Protein AF-0000000086878924 (afdb_homodimer)

InterPro domains:
  IPR000086 NUDIX hydrolase domain [PF00293] (6-112)
  IPR000086 NUDIX hydrolase domain [PS51462] (4-125)
  IPR015797 NUDIX hydrolase-like domain superfamily [SSF55811] (2-126)
  IPR020084 NUDIX hydrolase, conserved site [PS00893] (36-57)
  IPR020476 NUDIX hydrolase [PR00502] (31-45)
  IPR020476 NUDIX hydrolase [PR00502] (45-60)

Foldseek 3Di:
DPDDDAWEKEFEFEAEPVQWTKWFQFPPQGTFTFMDTADVPGDRQRRHQVRCCQAFFFGKDFDDWFEWEAAPVRRYIYTYTYIYTDDTDGDHHPGTPGIDIDRPVVSLVRRDGDCRSVRNVSNVDNVNPPDYHYD/DPDDDAWEKEFEFEAEPVQWTKWFQFPPQGTFTFMDTADVPGDRQRRHQVRCCQAFFFGKDFDDWFEWEAAPVRRYIYTYTYIYTDDTDGDHHPGTPGIDIDRPVVSLVRRDGDCRSVRNVSNVDNVNPPDYHYD

Nearest PDB structures (foldseek):
  3cng-assembly1_B  TM=8.618E-01  e=3.361E-11  Nitrosomonas europaea ATCC 19718
  6nci-assembly1_B  TM=7.960E-01  e=1.512E-10  Bacillus cereus ATCC 14579
  5iw5-assembly2_A-3  TM=7.927E-01  e=1.676E-09  Escherichia coli B354
  2gb5-assembly1_B  TM=8.322E-01  e=3.663E-09  Escherichia coli K-12
  8zb3-assembly3_E  TM=8.301E-01  e=9.426E-08  Mycobacteroides abscessus

Solvent-accessible surface area (backbone atoms only — not comparable to full-atom values): 13388 Å² total; per-residue (Å²): 131,84,75,49,58,27,38,37,30,15,25,33,51,31,40,45,96,83,54,23,33,47,30,28,24,34,90,81,55,38,37,39,62,36,42,42,71,28,50,71,55,44,42,61,68,56,28,17,43,50,31,26,28,63,38,25,32,34,38,60,43,81,74,37,59,28,37,37,42,28,40,21,82,78,29,34,41,36,35,39,28,31,24,31,66,74,47,68,50,82,35,68,27,100,75,21,79,36,51,48,72,28,49,50,72,56,42,53,67,56,24,66,45,82,64,54,32,58,56,52,50,45,57,73,32,70,89,52,45,35,37,70,45,74,88,130,83,74,48,57,26,38,38,30,15,26,33,50,32,40,44,96,84,54,23,32,47,31,27,25,34,89,84,57,37,37,39,62,35,42,42,71,29,50,73,55,44,42,59,67,56,30,18,43,51,31,27,29,63,40,25,33,33,36,60,42,82,74,37,59,30,36,37,41,28,41,22,80,78,30,33,42,35,36,37,28,33,24,33,68,76,44,68,51,82,34,67,27,100,74,20,80,36,51,47,73,27,50,51,71,58,42,52,67,57,24,66,43,83,65,54,35,57,54,52,52,46,58,74,32,70,90,52,46,36,38,70,44,75,90

Structure (mmCIF, N/CA/C/O backbone):
data_AF-0000000086878924-model_v1
#
loop_
_entity.id
_entity.type
_entity.pdbx_description
1 polymer 'NUDIX hydrolase'
#
loop_
_atom_site.group_PDB
_atom_site.id
_atom_site.type_symbol
_atom_site.label_atom_id
_atom_site.label_alt_id
_atom_site.label_comp_id
_atom_site.label_asym_id
_atom_site.label_entity_id
_atom_site.label_seq_id
_atom_site.pdbx_PDB_ins_code
_atom_site.Cartn_x
_atom_site.Cartn_y
_atom_site.Cartn_z
_atom_site.occupancy
_atom_site.B_iso_or_equiv
_atom_site.auth_seq_id
_atom_site.auth_comp_id
_atom_site.auth_asym_id
_atom_site.auth_atom_id
_atom_site.pdbx_PDB_model_num
ATOM 1 N N . MET A 1 1 ? 21.375 14.023 3.18 1 69.12 1 MET A N 1
ATOM 2 C CA . MET A 1 1 ? 21.438 12.648 3.674 1 69.12 1 MET A CA 1
ATOM 3 C C . MET A 1 1 ? 20.688 11.703 2.748 1 69.12 1 MET A C 1
ATOM 5 O O . MET A 1 1 ? 19.797 12.125 2.016 1 69.12 1 MET A O 1
ATOM 9 N N . THR A 1 2 ? 21.172 10.477 2.482 1 86.12 2 THR A N 1
ATOM 10 C CA . THR A 1 2 ? 20.562 9.484 1.611 1 86.12 2 THR A CA 1
ATOM 11 C C . THR A 1 2 ? 19.156 9.133 2.102 1 86.12 2 THR A C 1
ATOM 13 O O . THR A 1 2 ? 18.969 8.828 3.279 1 86.12 2 THR A O 1
ATOM 16 N N . PRO A 1 3 ? 18.203 9.328 1.321 1 92.25 3 PRO A N 1
ATOM 17 C CA . PRO A 1 3 ? 16.828 9.039 1.758 1 92.25 3 PRO A CA 1
ATOM 18 C C . PRO A 1 3 ? 16.656 7.602 2.238 1 92.25 3 PRO A C 1
ATOM 20 O O . PRO A 1 3 ? 17.281 6.684 1.684 1 92.25 3 PRO A O 1
ATOM 23 N N . PRO A 1 4 ? 15.93 7.504 3.332 1 96.25 4 PRO A N 1
ATOM 24 C CA . PRO A 1 4 ? 15.617 6.141 3.768 1 96.25 4 PRO A CA 1
ATOM 25 C C . PRO A 1 4 ? 14.898 5.328 2.691 1 96.25 4 PRO A C 1
ATOM 27 O O . PRO A 1 4 ? 14.023 5.852 1.996 1 96.25 4 PRO A O 1
ATOM 30 N N . LYS A 1 5 ? 15.383 4.109 2.566 1 97.5 5 LYS A N 1
ATOM 31 C CA . LYS A 1 5 ? 14.781 3.244 1.554 1 97.5 5 LYS A CA 1
ATOM 32 C C . LYS A 1 5 ? 14.32 1.924 2.162 1 97.5 5 LYS A C 1
ATOM 34 O O . LYS A 1 5 ? 14.781 1.533 3.236 1 97.5 5 LYS A O 1
ATOM 39 N N . HIS A 1 6 ? 13.352 1.229 1.487 1 98.75 6 HIS A N 1
ATOM 40 C CA . HIS A 1 6 ? 12.727 -0.012 1.931 1 98.75 6 HIS A CA 1
ATOM 41 C C . HIS A 1 6 ? 12.68 -1.038 0.804 1 98.75 6 HIS A C 1
ATOM 43 O O . HIS A 1 6 ? 12.688 -0.674 -0.374 1 98.75 6 HIS A O 1
ATOM 49 N N . ILE A 1 7 ? 12.703 -2.303 1.204 1 98.69 7 ILE A N 1
ATOM 50 C CA . ILE A 1 7 ? 12.359 -3.344 0.241 1 98.69 7 ILE A CA 1
ATOM 51 C C . ILE A 1 7 ? 10.844 -3.352 0.01 1 98.69 7 ILE A C 1
ATOM 53 O O . ILE A 1 7 ? 10.07 -3.291 0.962 1 98.69 7 ILE A O 1
ATOM 57 N N . VAL A 1 8 ? 10.422 -3.342 -1.213 1 98.88 8 VAL A N 1
ATOM 58 C CA . VAL A 1 8 ? 9.016 -3.443 -1.584 1 98.88 8 VAL A CA 1
ATOM 59 C C . VAL A 1 8 ? 8.773 -4.734 -2.365 1 98.88 8 VAL A C 1
ATOM 61 O O . VAL A 1 8 ? 9.547 -5.07 -3.266 1 98.88 8 VAL A O 1
ATOM 64 N N . SER A 1 9 ? 7.801 -5.469 -1.921 1 98.81 9 SER A N 1
ATOM 65 C CA . SER A 1 9 ? 7.43 -6.684 -2.637 1 98.81 9 SER A CA 1
ATOM 66 C C . SER A 1 9 ? 5.973 -6.645 -3.076 1 98.81 9 SER A C 1
ATOM 68 O O . SER A 1 9 ? 5.191 -5.824 -2.584 1 98.81 9 SER A O 1
ATOM 70 N N . ALA A 1 10 ? 5.625 -7.445 -4.02 1 98.94 10 ALA A N 1
ATOM 71 C CA . ALA A 1 10 ? 4.27 -7.602 -4.539 1 98.94 10 ALA A CA 1
ATOM 72 C C . ALA A 1 10 ? 3.93 -9.078 -4.746 1 98.94 10 ALA A C 1
ATOM 74 O O . ALA A 1 10 ? 4.766 -9.852 -5.211 1 98.94 10 ALA A O 1
ATOM 75 N N . ALA A 1 11 ? 2.742 -9.406 -4.348 1 98.88 11 ALA A N 1
ATOM 76 C CA . ALA A 1 11 ? 2.256 -10.773 -4.508 1 98.88 11 ALA A CA 1
ATOM 77 C C . ALA A 1 11 ? 0.84 -10.789 -5.082 1 98.88 11 ALA A C 1
ATOM 79 O O . ALA A 1 11 ? 0.094 -9.82 -4.93 1 98.88 11 ALA A O 1
ATOM 80 N N . ALA A 1 12 ? 0.496 -11.805 -5.738 1 98.94 12 ALA A N 1
ATOM 81 C CA . ALA A 1 12 ? -0.827 -11.977 -6.34 1 98.94 12 ALA A CA 1
ATOM 82 C C . ALA A 1 12 ? -1.525 -13.211 -5.789 1 98.94 12 ALA A C 1
ATOM 84 O O . ALA A 1 12 ? -0.958 -14.305 -5.797 1 98.94 12 ALA A O 1
ATOM 85 N N . ILE A 1 13 ? -2.695 -13.023 -5.266 1 98.94 13 ILE A N 1
ATOM 86 C CA . ILE A 1 13 ? -3.6 -14.141 -5 1 98.94 13 ILE A CA 1
ATOM 87 C C . ILE A 1 13 ? -4.398 -14.469 -6.258 1 98.94 13 ILE A C 1
ATOM 89 O O . ILE A 1 13 ? -5.348 -13.766 -6.602 1 98.94 13 ILE A O 1
ATOM 93 N N . VAL A 1 14 ? -3.961 -15.516 -6.91 1 98.94 14 VAL A N 1
ATOM 94 C CA . VAL A 1 14 ? -4.52 -15.883 -8.211 1 98.94 14 VAL A CA 1
ATOM 95 C C . VAL A 1 14 ? -5.629 -16.906 -8.023 1 98.94 14 VAL A C 1
ATOM 97 O O . VAL A 1 14 ? -5.375 -18.031 -7.574 1 98.94 14 VAL A O 1
ATOM 100 N N . ILE A 1 15 ? -6.812 -16.547 -8.398 1 98.75 15 ILE A N 1
ATOM 101 C CA . ILE A 1 15 ? -7.969 -17.422 -8.25 1 98.75 15 ILE A CA 1
ATOM 102 C C . ILE A 1 15 ? -8.578 -17.703 -9.625 1 98.75 15 ILE A C 1
ATOM 104 O O . ILE A 1 15 ? -8.805 -16.781 -10.406 1 98.75 15 ILE A O 1
ATOM 108 N N . ASN A 1 16 ? -8.766 -18.984 -9.93 1 98.44 16 ASN A N 1
ATOM 109 C CA . ASN A 1 16 ? -9.328 -19.328 -11.234 1 98.44 16 ASN A CA 1
ATOM 110 C C . ASN A 1 16 ? -10.844 -19.5 -11.164 1 98.44 16 ASN A C 1
ATOM 112 O O . ASN A 1 16 ? -11.445 -19.297 -10.109 1 98.44 16 ASN A O 1
ATOM 116 N N . ASP A 1 17 ? -11.414 -19.891 -12.25 1 97.5 17 ASP A N 1
ATOM 117 C CA . ASP A 1 17 ? -12.867 -19.938 -12.375 1 97.5 17 ASP A CA 1
ATOM 118 C C . ASP A 1 17 ? -13.445 -21.109 -11.57 1 97.5 17 ASP A C 1
ATOM 120 O O . ASP A 1 17 ? -14.648 -21.156 -11.312 1 97.5 17 ASP A O 1
ATOM 124 N N . GLN A 1 18 ? -12.633 -22.031 -11.195 1 97.88 18 GLN A N 1
ATOM 125 C CA . GLN A 1 18 ? -13.062 -23.172 -10.398 1 97.88 18 GLN A CA 1
ATOM 126 C C . GLN A 1 18 ? -12.898 -22.906 -8.906 1 97.88 18 GLN A C 1
ATOM 128 O O . GLN A 1 18 ? -13.008 -23.812 -8.086 1 97.88 18 GLN A O 1
ATOM 133 N N . ASN A 1 19 ? -12.586 -21.641 -8.617 1 97.88 19 ASN A N 1
ATOM 134 C CA . ASN A 1 19 ? -12.391 -21.219 -7.23 1 97.88 19 ASN A CA 1
ATOM 135 C C . ASN A 1 19 ? -11.188 -21.922 -6.598 1 97.88 19 ASN A C 1
ATOM 137 O O . ASN A 1 19 ? -11.273 -22.406 -5.469 1 97.88 19 ASN A O 1
ATOM 141 N N . GLU A 1 20 ? -10.188 -22.016 -7.324 1 98.75 20 GLU A N 1
ATOM 142 C CA . GLU A 1 20 ? -8.922 -22.562 -6.84 1 98.75 20 GLU A CA 1
ATOM 143 C C . GLU A 1 20 ? -7.84 -21.484 -6.809 1 98.75 20 GLU A C 1
ATOM 145 O O . GLU A 1 20 ? -7.832 -20.578 -7.645 1 98.75 20 GLU A O 1
ATOM 150 N N . ILE A 1 21 ? -6.895 -21.672 -5.891 1 98.88 21 ILE A N 1
ATOM 151 C CA . ILE A 1 21 ? -5.809 -20.719 -5.688 1 98.88 21 ILE A CA 1
ATOM 152 C C . ILE A 1 21 ? -4.5 -21.312 -6.211 1 98.88 21 ILE A C 1
ATOM 154 O O . ILE A 1 21 ? -4.191 -22.469 -5.957 1 98.88 21 ILE A O 1
ATOM 158 N N . LEU A 1 22 ? -3.766 -20.5 -6.965 1 98.88 22 LEU A N 1
ATOM 159 C CA . LEU A 1 22 ? -2.434 -20.875 -7.422 1 98.88 22 LEU A CA 1
ATOM 160 C C . LEU A 1 22 ? -1.41 -20.734 -6.301 1 98.88 22 LEU A C 1
ATOM 162 O O . LEU A 1 22 ? -1.264 -19.641 -5.727 1 98.88 22 LEU A O 1
ATOM 166 N N . LEU A 1 23 ? -0.757 -21.797 -5.961 1 98.81 23 LEU A N 1
ATOM 167 C CA . LEU A 1 23 ? 0.339 -21.766 -5 1 98.81 23 LEU A CA 1
ATOM 168 C C . LEU A 1 23 ? 1.629 -22.281 -5.617 1 98.81 23 LEU A C 1
ATOM 170 O O . LEU A 1 23 ? 1.59 -23.078 -6.559 1 98.81 23 LEU A O 1
ATOM 174 N N . ILE A 1 24 ? 2.701 -21.812 -5.141 1 98.56 24 ILE A N 1
ATOM 175 C CA . ILE A 1 24 ? 4.027 -22.344 -5.445 1 98.56 24 ILE A CA 1
ATOM 176 C C . ILE A 1 24 ? 4.664 -22.906 -4.18 1 98.56 24 ILE A C 1
ATOM 178 O O . ILE A 1 24 ? 4.359 -22.453 -3.07 1 98.56 24 ILE A O 1
ATOM 182 N N . LYS A 1 25 ? 5.5 -23.875 -4.297 1 97.94 25 LYS A N 1
ATOM 183 C CA . LYS A 1 25 ? 6.18 -24.484 -3.152 1 97.94 25 LYS A CA 1
ATOM 184 C C . LYS A 1 25 ? 7.645 -24.062 -3.094 1 97.94 25 LYS A C 1
ATOM 186 O O . LYS A 1 25 ? 8.453 -24.484 -3.922 1 97.94 25 LYS A O 1
ATOM 191 N N . GLY A 1 26 ? 7.926 -23.188 -2.102 1 93.25 26 GLY A N 1
ATOM 192 C CA . GLY A 1 26 ? 9.312 -22.797 -1.901 1 93.25 26 GLY A CA 1
ATOM 193 C C . GLY A 1 26 ? 10.109 -23.797 -1.082 1 93.25 26 GLY A C 1
ATOM 194 O O . GLY A 1 26 ? 9.539 -24.578 -0.317 1 93.25 26 GLY A O 1
ATOM 195 N N . PRO A 1 27 ? 11.406 -23.734 -1.204 1 90.94 27 PRO A N 1
ATOM 196 C CA . PRO A 1 27 ? 12.258 -24.672 -0.485 1 90.94 27 PRO A CA 1
ATOM 197 C C . PRO A 1 27 ? 12.227 -24.469 1.028 1 90.94 27 PRO A C 1
ATOM 199 O O . PRO A 1 27 ? 12.383 -25.422 1.79 1 90.94 27 PRO A O 1
ATOM 202 N N . ARG A 1 28 ? 11.992 -23.359 1.464 1 91.19 28 ARG A N 1
ATOM 203 C CA . ARG A 1 28 ? 12.078 -23.047 2.889 1 91.19 28 ARG A CA 1
ATOM 204 C C . ARG A 1 28 ? 10.688 -22.828 3.484 1 91.19 28 ARG A C 1
ATOM 206 O O . ARG A 1 28 ? 10.344 -23.422 4.508 1 91.19 28 ARG A O 1
ATOM 213 N N . ARG A 1 29 ? 9.781 -22.203 2.777 1 93.25 29 ARG A N 1
ATOM 214 C CA . ARG A 1 29 ? 8.539 -21.719 3.373 1 93.25 29 ARG A CA 1
ATOM 215 C C . ARG A 1 29 ? 7.375 -22.641 3.049 1 93.25 29 ARG A C 1
ATOM 217 O O . ARG A 1 29 ? 6.273 -22.484 3.58 1 93.25 29 ARG A O 1
ATOM 224 N N . GLY A 1 30 ? 7.68 -23.578 2.227 1 96.81 30 GLY A N 1
ATOM 225 C CA . GLY A 1 30 ? 6.578 -24.406 1.771 1 96.81 30 GLY A CA 1
ATOM 226 C C . GLY A 1 30 ? 5.672 -23.719 0.776 1 96.81 30 GLY A C 1
ATOM 227 O O . GLY A 1 30 ? 6.141 -22.969 -0.091 1 96.81 30 GLY A O 1
ATOM 228 N N . TRP A 1 31 ? 4.395 -24.047 0.871 1 98.44 31 TRP A N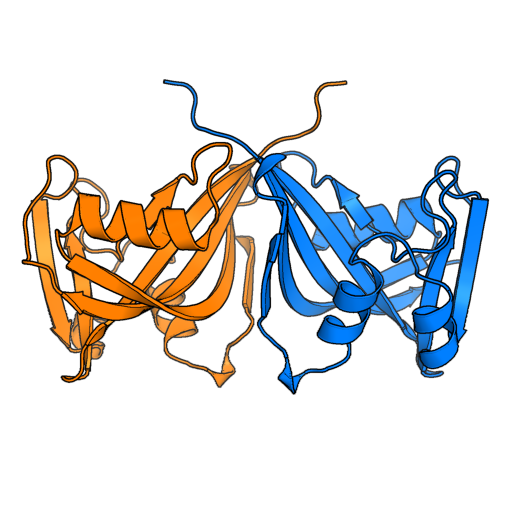 1
ATOM 229 C CA . TRP A 1 31 ? 3.436 -23.469 -0.073 1 98.44 31 TRP A CA 1
ATOM 230 C C . TRP A 1 31 ? 3.145 -22.016 0.259 1 98.44 31 TRP A C 1
ATOM 232 O O . TRP A 1 31 ? 2.902 -21.672 1.419 1 98.44 31 TRP A O 1
ATOM 242 N N . GLU A 1 32 ? 3.135 -21.234 -0.729 1 98.38 32 GLU A N 1
ATOM 243 C CA . GLU A 1 32 ? 2.852 -19.812 -0.598 1 98.38 32 GLU A CA 1
ATOM 244 C C . GLU A 1 32 ? 2.316 -19.234 -1.903 1 98.38 32 GLU A C 1
ATOM 246 O O . GLU A 1 32 ? 2.312 -19.906 -2.934 1 98.38 32 GLU A O 1
ATOM 251 N N . MET A 1 33 ? 1.739 -18 -1.87 1 98.69 33 MET A N 1
ATOM 252 C CA . MET A 1 33 ? 1.32 -17.312 -3.088 1 98.69 33 MET A CA 1
ATOM 253 C C . MET A 1 33 ? 2.529 -16.812 -3.875 1 98.69 33 MET A C 1
ATOM 255 O O . MET A 1 33 ? 3.582 -16.547 -3.297 1 98.69 33 MET A O 1
ATOM 259 N N . PRO A 1 34 ? 2.43 -16.781 -5.152 1 98.5 34 PRO A N 1
ATOM 260 C CA . PRO A 1 34 ? 3.551 -16.219 -5.91 1 98.5 34 PRO A CA 1
ATOM 261 C C . PRO A 1 34 ? 3.768 -14.734 -5.629 1 98.5 34 PRO A C 1
ATOM 263 O O . PRO A 1 34 ? 2.803 -14 -5.41 1 98.5 34 PRO A O 1
ATOM 266 N N . GLY A 1 35 ? 4.922 -14.297 -5.605 1 98.19 35 GLY A N 1
ATOM 267 C CA . GLY A 1 35 ? 5.316 -12.922 -5.363 1 98.19 35 GLY A CA 1
ATOM 268 C C . GLY A 1 35 ? 6.816 -12.75 -5.215 1 98.19 35 GLY A C 1
ATOM 269 O O . GLY A 1 35 ? 7.566 -13.727 -5.223 1 98.19 35 GLY A O 1
ATOM 270 N N . GLY A 1 36 ? 7.277 -11.516 -5.121 1 98.06 36 GLY A N 1
ATOM 271 C CA . GLY A 1 36 ? 8.695 -11.211 -4.984 1 98.06 36 GLY A CA 1
ATOM 272 C C . GLY A 1 36 ? 8.984 -9.727 -4.918 1 98.06 36 GLY A C 1
ATOM 273 O O . GLY A 1 36 ? 8.062 -8.914 -4.793 1 98.06 36 GLY A O 1
ATOM 274 N N . GLN A 1 37 ? 10.258 -9.422 -4.945 1 98.5 37 GLN A N 1
ATOM 275 C CA . GLN A 1 37 ? 10.695 -8.039 -4.797 1 98.5 37 GLN A CA 1
ATOM 276 C C . GLN A 1 37 ? 10.391 -7.223 -6.051 1 98.5 37 GLN A C 1
ATOM 278 O O . GLN A 1 37 ? 10.516 -7.727 -7.172 1 98.5 37 GLN A O 1
ATOM 283 N N . VAL A 1 38 ? 9.953 -6.008 -5.848 1 98.88 38 VAL A N 1
ATOM 284 C CA . VAL A 1 38 ? 9.727 -5.055 -6.93 1 98.88 38 VAL A CA 1
ATOM 285 C C . VAL A 1 38 ? 11.055 -4.445 -7.367 1 98.88 38 VAL A C 1
ATOM 287 O O . VAL A 1 38 ? 11.82 -3.953 -6.539 1 98.88 38 VAL A O 1
ATOM 290 N N . GLU A 1 39 ? 11.352 -4.527 -8.625 1 98.62 39 GLU A N 1
ATOM 291 C CA . GLU A 1 39 ? 12.586 -3.947 -9.148 1 98.62 39 GLU A CA 1
ATOM 292 C C . GLU A 1 39 ? 12.492 -2.426 -9.227 1 98.62 39 GLU A C 1
ATOM 294 O O . GLU A 1 39 ? 11.391 -1.869 -9.258 1 98.62 39 GLU A O 1
ATOM 299 N N . VAL A 1 40 ? 13.648 -1.794 -9.219 1 97.94 40 VAL A N 1
ATOM 300 C CA . VAL A 1 40 ? 13.688 -0.347 -9.398 1 97.94 40 VAL A CA 1
ATOM 301 C C . VAL A 1 40 ? 13.102 0.022 -10.758 1 97.94 40 VAL A C 1
ATOM 303 O O . VAL A 1 40 ? 13.445 -0.584 -11.773 1 97.94 40 VAL A O 1
ATOM 306 N N . GLY A 1 41 ? 12.102 0.955 -10.773 1 98.25 41 GLY A N 1
ATOM 307 C CA . GLY A 1 41 ? 11.469 1.392 -12.008 1 98.25 41 GLY A CA 1
ATOM 308 C C . GLY A 1 41 ? 10.32 0.501 -12.438 1 98.25 41 GLY A C 1
ATOM 309 O O . GLY A 1 41 ? 9.742 0.696 -13.508 1 98.25 41 GLY A O 1
ATOM 310 N N . GLU A 1 42 ? 9.984 -0.423 -11.664 1 98.75 42 GLU A N 1
ATOM 311 C CA . GLU A 1 42 ? 8.898 -1.351 -11.945 1 98.75 42 GLU A CA 1
ATOM 312 C C . GLU A 1 42 ? 7.66 -1.019 -11.117 1 98.75 42 GLU A C 1
ATOM 314 O O . GLU A 1 42 ? 7.77 -0.685 -9.93 1 98.75 42 GLU A O 1
ATOM 319 N N . SER A 1 43 ? 6.508 -1.144 -11.664 1 98.88 43 SER A N 1
ATOM 320 C CA . SER A 1 43 ? 5.289 -0.953 -10.891 1 98.88 43 SER A CA 1
ATOM 321 C C . SER A 1 43 ? 5 -2.164 -10.008 1 98.88 43 SER A C 1
ATOM 323 O O . SER A 1 43 ? 5.441 -3.275 -10.305 1 98.88 43 SER A O 1
ATOM 325 N N . LEU A 1 44 ? 4.242 -1.924 -8.977 1 98.94 44 LEU A N 1
ATOM 326 C CA . LEU A 1 44 ? 3.842 -3.006 -8.086 1 98.94 44 LEU A CA 1
ATOM 327 C C . LEU A 1 44 ? 3.072 -4.082 -8.844 1 98.94 44 LEU A C 1
ATOM 329 O O . LEU A 1 44 ? 3.344 -5.273 -8.688 1 98.94 44 LEU A O 1
ATOM 333 N N . GLN A 1 45 ? 2.135 -3.645 -9.688 1 98.88 45 GLN A N 1
ATOM 334 C CA . GLN A 1 45 ? 1.314 -4.582 -10.445 1 98.88 45 GLN A CA 1
ATOM 335 C C . GLN A 1 45 ? 2.168 -5.398 -11.414 1 98.88 45 GLN A C 1
ATOM 337 O O . GLN A 1 45 ? 2.016 -6.617 -11.5 1 98.88 45 GLN A O 1
ATOM 342 N N . ARG A 1 46 ? 3.074 -4.738 -12.086 1 98.81 46 ARG A N 1
ATOM 343 C CA . ARG A 1 46 ? 3.938 -5.441 -13.031 1 98.81 46 ARG A CA 1
ATOM 344 C C . ARG A 1 46 ? 4.824 -6.453 -12.312 1 98.81 46 ARG A C 1
ATOM 346 O O . ARG A 1 46 ? 5.094 -7.531 -12.844 1 98.81 46 ARG A O 1
ATOM 353 N N . ALA A 1 47 ? 5.309 -6.078 -11.156 1 98.88 47 ALA A N 1
ATOM 354 C CA . ALA A 1 47 ? 6.121 -7.008 -10.375 1 98.88 47 ALA A CA 1
ATOM 355 C C . ALA A 1 47 ? 5.328 -8.266 -10.016 1 98.88 47 ALA A C 1
ATOM 357 O O . ALA A 1 47 ? 5.828 -9.383 -10.172 1 98.88 47 ALA A O 1
ATOM 358 N N . ALA A 1 48 ? 4.07 -8.094 -9.578 1 98.94 48 ALA A N 1
ATOM 359 C CA . ALA A 1 48 ? 3.223 -9.234 -9.227 1 98.94 48 ALA A CA 1
ATOM 360 C C . ALA A 1 48 ? 2.996 -10.133 -10.438 1 98.94 48 ALA A C 1
ATOM 362 O O . ALA A 1 48 ? 3.076 -11.359 -10.32 1 98.94 48 ALA A O 1
ATOM 363 N N . ILE A 1 49 ? 2.775 -9.445 -11.539 1 98.94 49 ILE A N 1
ATOM 364 C CA . ILE A 1 49 ? 2.531 -10.18 -12.781 1 98.94 49 ILE A CA 1
ATOM 365 C C . ILE A 1 49 ? 3.799 -10.922 -13.195 1 98.94 49 ILE A C 1
ATOM 367 O O . ILE A 1 49 ? 3.758 -12.125 -13.469 1 98.94 49 ILE A O 1
ATOM 371 N N . ARG A 1 50 ? 4.957 -10.242 -13.234 1 98.75 50 ARG A N 1
ATOM 372 C CA . ARG A 1 50 ? 6.23 -10.828 -13.641 1 98.75 50 ARG A CA 1
ATOM 373 C C . ARG A 1 50 ? 6.621 -11.977 -12.727 1 98.75 50 ARG A C 1
ATOM 375 O O . ARG A 1 50 ? 6.977 -13.062 -13.195 1 98.75 50 ARG A O 1
ATOM 382 N N . GLU A 1 51 ? 6.578 -11.781 -11.422 1 98.5 51 GLU A N 1
ATOM 383 C CA . GLU A 1 51 ? 6.973 -12.797 -10.453 1 98.5 51 GLU A CA 1
ATOM 384 C C . GLU A 1 51 ? 6.09 -14.039 -10.57 1 98.5 51 GLU A C 1
ATOM 386 O O . GLU A 1 51 ? 6.566 -15.164 -10.422 1 98.5 51 GLU A O 1
ATOM 391 N N . THR A 1 52 ? 4.73 -13.852 -10.789 1 98.75 52 THR A N 1
ATOM 392 C CA . THR A 1 52 ? 3.832 -14.992 -10.945 1 98.75 52 THR A CA 1
ATOM 393 C C . THR A 1 52 ? 4.223 -15.82 -12.164 1 98.75 52 THR A C 1
ATOM 395 O O . THR A 1 52 ? 4.305 -17.047 -12.086 1 98.75 52 THR A O 1
ATOM 398 N N . LYS A 1 53 ? 4.504 -15.078 -13.227 1 98.56 53 LYS A N 1
ATOM 399 C CA . LYS A 1 53 ? 4.938 -15.766 -14.445 1 98.56 53 LYS A CA 1
ATOM 400 C C . LYS A 1 53 ? 6.254 -16.5 -14.219 1 98.56 53 LYS A C 1
ATOM 402 O O . LYS A 1 53 ? 6.387 -17.672 -14.594 1 98.56 53 LYS A O 1
ATOM 407 N N . GLU A 1 54 ? 7.23 -15.875 -13.641 1 98.12 54 GLU A N 1
ATOM 408 C CA . GLU A 1 54 ? 8.555 -16.453 -13.406 1 98.12 54 GLU A CA 1
ATOM 409 C C . GLU A 1 54 ? 8.469 -17.672 -12.5 1 98.12 54 GLU A C 1
ATOM 411 O O . GLU A 1 54 ? 9.172 -18.672 -12.719 1 98.12 54 GLU A O 1
ATOM 416 N N . GLU A 1 55 ? 7.621 -17.656 -11.516 1 97.75 55 GLU A N 1
ATOM 417 C CA . GLU A 1 55 ? 7.625 -18.672 -10.461 1 97.75 55 GLU A CA 1
ATOM 418 C C . GLU A 1 55 ? 6.664 -19.797 -10.797 1 97.75 55 GLU A C 1
ATOM 420 O O . GLU A 1 55 ? 6.793 -20.906 -10.258 1 97.75 55 GLU A O 1
ATOM 425 N N . SER A 1 56 ? 5.621 -19.578 -11.68 1 98.25 56 SER A N 1
ATOM 426 C CA . SER A 1 56 ? 4.578 -20.578 -11.852 1 98.25 56 SER A CA 1
ATOM 427 C C . SER A 1 56 ? 4.301 -20.844 -13.328 1 98.25 56 SER A C 1
ATOM 429 O O . SER A 1 56 ? 3.643 -21.828 -13.672 1 98.25 56 SER A O 1
ATOM 431 N N . GLY A 1 57 ? 4.75 -19.938 -14.203 1 98.44 57 GLY A N 1
ATOM 432 C CA . GLY A 1 57 ? 4.477 -20.047 -15.625 1 98.44 57 GLY A CA 1
ATOM 433 C C . GLY A 1 57 ? 3.129 -19.484 -16.031 1 98.44 57 GLY A C 1
ATOM 434 O O . GLY A 1 57 ? 2.799 -19.422 -17.219 1 98.44 57 GLY A O 1
ATOM 435 N N . ILE A 1 58 ? 2.334 -18.984 -15.133 1 98.75 58 ILE A N 1
ATOM 436 C CA . ILE A 1 58 ? 0.958 -18.578 -15.391 1 98.75 58 ILE A CA 1
ATOM 437 C C . ILE A 1 58 ? 0.909 -17.094 -15.695 1 98.75 58 ILE A C 1
ATOM 439 O O . ILE A 1 58 ? 1.57 -16.297 -15.023 1 98.75 58 ILE A O 1
ATOM 443 N N . ASP A 1 59 ? 0.189 -16.688 -16.734 1 98.88 59 ASP A N 1
ATOM 444 C CA . ASP A 1 59 ? -0.134 -15.289 -17.031 1 98.88 59 ASP A CA 1
ATOM 445 C C . ASP A 1 59 ? -1.372 -14.828 -16.266 1 98.88 59 ASP A C 1
ATOM 447 O O . ASP A 1 59 ? -2.385 -15.531 -16.234 1 98.88 59 ASP A O 1
ATOM 451 N N . ILE A 1 60 ? -1.271 -13.656 -15.711 1 98.94 60 ILE A N 1
ATOM 452 C CA . ILE A 1 60 ? -2.406 -13.234 -14.898 1 98.94 60 ILE A CA 1
ATOM 453 C C . ILE A 1 60 ? -2.809 -11.812 -15.266 1 98.94 60 ILE A C 1
ATOM 455 O O . ILE A 1 60 ? -2.033 -11.086 -15.898 1 98.94 60 ILE A O 1
ATOM 459 N N . GLU A 1 61 ? -4.027 -11.453 -14.906 1 98.88 61 GLU A N 1
ATOM 460 C CA . GLU A 1 61 ? -4.566 -10.102 -14.883 1 98.88 61 GLU A CA 1
ATOM 461 C C . GLU A 1 61 ? -4.941 -9.672 -13.469 1 98.88 61 GLU A C 1
ATOM 463 O O . GLU A 1 61 ? -5.688 -10.375 -12.781 1 98.88 61 GLU A O 1
ATOM 468 N N . ILE A 1 62 ? -4.363 -8.547 -13.102 1 98.88 62 ILE A N 1
ATOM 469 C CA . ILE A 1 62 ? -4.695 -8.023 -11.781 1 98.88 62 ILE A CA 1
ATOM 470 C C . ILE A 1 62 ? -6.141 -7.531 -11.773 1 98.88 62 ILE A C 1
ATOM 472 O O . ILE A 1 62 ? -6.562 -6.801 -12.672 1 98.88 62 ILE A O 1
ATOM 476 N N . THR A 1 63 ? -6.887 -7.922 -10.75 1 98.62 63 THR A N 1
ATOM 477 C CA . THR A 1 63 ? -8.289 -7.52 -10.688 1 98.62 63 THR A CA 1
ATOM 478 C C . THR A 1 63 ? -8.516 -6.52 -9.555 1 98.62 63 THR A C 1
ATOM 480 O O . THR A 1 63 ? -9.469 -5.746 -9.586 1 98.62 63 THR A O 1
ATOM 483 N N . ARG A 1 64 ? -7.676 -6.586 -8.555 1 98.31 64 ARG A N 1
ATOM 484 C CA . ARG A 1 64 ? -7.93 -5.727 -7.402 1 98.31 64 ARG A CA 1
ATOM 485 C C . ARG A 1 64 ? -6.68 -5.57 -6.547 1 98.31 64 ARG A C 1
ATOM 487 O O . ARG A 1 64 ? -5.961 -6.539 -6.301 1 98.31 64 ARG A O 1
ATOM 494 N N . PHE A 1 65 ? -6.352 -4.359 -6.223 1 98.94 65 PHE A N 1
ATOM 495 C CA . PHE A 1 65 ? -5.453 -4.117 -5.102 1 98.94 65 PHE A CA 1
ATOM 496 C C . PHE A 1 65 ? -6.152 -4.387 -3.775 1 98.94 65 PHE A C 1
ATOM 498 O O . PHE A 1 65 ? -7.297 -3.965 -3.572 1 98.94 65 PHE A O 1
ATOM 505 N N . CYS A 1 66 ? -5.461 -5.09 -2.832 1 98.94 66 CYS A N 1
ATOM 506 C CA . CYS A 1 66 ? -6.16 -5.508 -1.622 1 98.94 66 CYS A CA 1
ATOM 507 C C . CYS A 1 66 ? -5.668 -4.727 -0.411 1 98.94 66 CYS A C 1
ATOM 509 O O . CYS A 1 66 ? -6.469 -4.273 0.408 1 98.94 66 CYS A O 1
ATOM 511 N N . GLY A 1 67 ? -4.371 -4.664 -0.247 1 98.88 67 GLY A N 1
ATOM 512 C CA . GLY A 1 67 ? -3.816 -4.051 0.952 1 98.88 67 GLY A CA 1
ATOM 513 C C . GLY A 1 67 ? -2.326 -4.289 1.108 1 98.88 67 GLY A C 1
ATOM 514 O O . GLY A 1 67 ? -1.647 -4.668 0.151 1 98.88 67 GLY A O 1
ATOM 515 N N . VAL A 1 68 ? -1.827 -4.023 2.295 1 98.94 68 VAL A N 1
ATOM 516 C CA . VAL A 1 68 ? -0.39 -4.008 2.549 1 98.94 68 VAL A CA 1
ATOM 517 C C . VAL A 1 68 ? -0.091 -4.719 3.867 1 98.94 68 VAL A C 1
ATOM 519 O O . VAL A 1 68 ? -0.799 -4.527 4.859 1 98.94 68 VAL A O 1
ATOM 522 N N . PHE A 1 69 ? 0.911 -5.555 3.84 1 98.94 69 PHE A N 1
ATOM 523 C CA . PHE A 1 69 ? 1.574 -6.02 5.051 1 98.94 69 PHE A CA 1
ATOM 524 C C . PHE A 1 69 ? 2.959 -5.398 5.184 1 98.94 69 PHE A C 1
ATOM 526 O O . PHE A 1 69 ? 3.715 -5.336 4.211 1 98.94 69 PHE A O 1
ATOM 533 N N . GLN A 1 70 ? 3.283 -4.926 6.348 1 98.94 70 GLN A N 1
ATOM 534 C CA . GLN A 1 70 ? 4.605 -4.34 6.547 1 98.94 70 GLN A CA 1
ATOM 535 C C . GLN A 1 70 ? 5.371 -5.066 7.648 1 98.94 70 GLN A C 1
ATOM 537 O O . GLN A 1 70 ? 4.902 -5.148 8.789 1 98.94 70 GLN A O 1
ATOM 542 N N . ASN A 1 71 ? 6.473 -5.711 7.301 1 98.75 71 ASN A N 1
ATOM 543 C CA . ASN A 1 71 ? 7.477 -6.066 8.297 1 98.75 71 ASN A CA 1
ATOM 544 C C . ASN A 1 71 ? 8.289 -4.848 8.734 1 98.75 71 ASN A C 1
ATOM 546 O O . ASN A 1 71 ? 9.211 -4.43 8.031 1 98.75 71 ASN A O 1
ATOM 550 N N . VAL A 1 72 ? 7.984 -4.316 9.867 1 98.69 72 VAL A N 1
ATOM 551 C CA . VAL A 1 72 ? 8.523 -3.029 10.289 1 98.69 72 VAL A CA 1
ATOM 552 C C . VAL A 1 72 ? 10.016 -3.164 10.578 1 98.69 72 VAL A C 1
ATOM 554 O O . VAL A 1 72 ? 10.828 -2.379 10.086 1 98.69 72 VAL A O 1
ATOM 557 N N . GLU A 1 73 ? 10.398 -4.172 11.305 1 98.12 73 GLU A N 1
ATOM 558 C CA . GLU A 1 73 ? 11.781 -4.355 11.734 1 98.12 73 GLU A CA 1
ATOM 559 C C . GLU A 1 73 ? 12.711 -4.508 10.531 1 98.12 73 GLU A C 1
ATOM 561 O O . GLU A 1 73 ? 13.812 -3.953 10.523 1 98.12 73 GLU A O 1
ATOM 566 N N . ASP A 1 74 ? 12.242 -5.223 9.539 1 98 74 ASP A N 1
ATOM 567 C CA . ASP A 1 74 ? 13.094 -5.512 8.391 1 98 74 ASP A CA 1
ATOM 568 C C . ASP A 1 74 ? 12.906 -4.465 7.289 1 98 74 ASP A C 1
ATOM 570 O O . ASP A 1 74 ? 13.562 -4.531 6.246 1 98 74 ASP A O 1
ATOM 574 N N . SER A 1 75 ? 12.016 -3.492 7.465 1 98.31 75 SER A N 1
ATOM 575 C CA . SER A 1 75 ? 11.711 -2.438 6.504 1 98.31 75 SER A CA 1
ATOM 576 C C . SER A 1 75 ? 11.297 -3.02 5.156 1 98.31 75 SER A C 1
ATOM 578 O O . SER A 1 75 ? 11.836 -2.637 4.117 1 98.31 75 SER A O 1
ATOM 580 N N . ILE A 1 76 ? 10.336 -3.936 5.234 1 98.69 76 ILE A N 1
ATOM 581 C CA . ILE A 1 76 ? 9.773 -4.562 4.043 1 98.69 76 ILE A CA 1
ATOM 582 C C . ILE A 1 76 ? 8.281 -4.223 3.936 1 98.69 76 ILE A C 1
ATOM 584 O O . ILE A 1 76 ? 7.531 -4.391 4.898 1 98.69 76 ILE A O 1
ATOM 588 N N . VAL A 1 77 ? 7.871 -3.707 2.812 1 98.88 77 VAL A N 1
ATOM 589 C CA . VAL A 1 77 ? 6.473 -3.428 2.506 1 98.88 77 VAL A CA 1
ATOM 590 C C . VAL A 1 77 ? 5.973 -4.398 1.438 1 98.88 77 VAL A C 1
ATOM 592 O O . VAL A 1 77 ? 6.441 -4.371 0.298 1 98.88 77 VAL A O 1
ATOM 595 N N . ASN A 1 78 ? 5.031 -5.219 1.824 1 98.81 78 ASN A N 1
ATOM 596 C CA . ASN A 1 78 ? 4.461 -6.211 0.917 1 98.81 78 ASN A CA 1
ATOM 597 C C . ASN A 1 78 ? 3.086 -5.781 0.414 1 98.81 78 ASN A C 1
ATOM 599 O O . ASN A 1 78 ? 2.164 -5.582 1.208 1 98.81 78 ASN A O 1
ATOM 603 N N . THR A 1 79 ? 2.92 -5.672 -0.845 1 98.94 79 THR A N 1
ATOM 604 C CA . THR A 1 79 ? 1.649 -5.297 -1.454 1 98.94 79 THR A CA 1
ATOM 605 C C . THR A 1 79 ? 0.951 -6.52 -2.043 1 98.94 79 THR A C 1
ATOM 607 O O . THR A 1 79 ? 1.601 -7.398 -2.615 1 98.94 79 THR A O 1
ATOM 610 N N . LEU A 1 80 ? -0.33 -6.57 -1.86 1 98.94 80 LEU A N 1
ATOM 611 C CA . LEU A 1 80 ? -1.072 -7.77 -2.23 1 98.94 80 LEU A CA 1
ATOM 612 C C . LEU A 1 80 ? -2.172 -7.441 -3.234 1 98.94 80 LEU A C 1
ATOM 614 O O . LEU A 1 80 ? -2.924 -6.484 -3.045 1 98.94 80 LEU A O 1
ATOM 618 N N . PHE A 1 81 ? -2.289 -8.273 -4.254 1 98.94 81 PHE A N 1
ATOM 619 C CA . PHE A 1 81 ? -3.275 -8.117 -5.32 1 98.94 81 PHE A CA 1
ATOM 620 C C . PHE A 1 81 ? -4.09 -9.391 -5.488 1 98.94 81 PHE A C 1
ATOM 622 O O . PHE A 1 81 ? -3.58 -10.492 -5.289 1 98.94 81 PHE A O 1
ATOM 629 N N . LEU A 1 82 ? -5.324 -9.227 -5.824 1 98.88 82 LEU A N 1
ATOM 630 C CA . LEU A 1 82 ? -6.129 -10.305 -6.387 1 98.88 82 LEU A CA 1
ATOM 631 C C . LEU A 1 82 ? -5.98 -10.359 -7.902 1 98.88 82 LEU A C 1
ATOM 633 O O . LEU A 1 82 ? -5.902 -9.32 -8.562 1 98.88 82 LEU A O 1
ATOM 637 N N . ALA A 1 83 ? -5.926 -11.57 -8.43 1 98.94 83 ALA A N 1
ATOM 638 C CA . ALA A 1 83 ? -5.727 -11.719 -9.867 1 98.94 83 ALA A CA 1
ATOM 639 C C . ALA A 1 83 ? -6.449 -12.953 -10.398 1 98.94 83 ALA A C 1
ATOM 641 O O . ALA A 1 83 ? -6.84 -13.828 -9.625 1 98.94 83 ALA A O 1
ATOM 642 N N . LYS A 1 84 ? -6.641 -13 -11.672 1 98.88 84 LYS A N 1
ATOM 643 C CA . LYS A 1 84 ? -7.152 -14.172 -12.367 1 98.88 84 LYS A CA 1
ATOM 644 C C . LYS A 1 84 ? -6.18 -14.648 -13.445 1 98.88 84 LYS A C 1
ATOM 646 O O . LYS A 1 84 ? -5.523 -13.828 -14.094 1 98.88 84 LYS A O 1
ATOM 651 N N . PRO A 1 85 ? -6.09 -15.969 -13.609 1 98.88 85 PRO A N 1
ATOM 652 C CA . PRO A 1 85 ? -5.25 -16.469 -14.703 1 98.88 85 PRO A CA 1
ATOM 653 C C . PRO A 1 85 ? -5.848 -16.172 -16.078 1 98.88 85 PRO A C 1
ATOM 655 O O . PRO A 1 85 ? -7.062 -16.297 -16.266 1 98.88 85 PRO A O 1
ATOM 658 N N . ILE A 1 86 ? -5.016 -15.789 -17 1 98.81 86 ILE A N 1
ATOM 659 C CA . ILE A 1 86 ? -5.516 -15.5 -18.328 1 98.81 86 ILE A CA 1
ATOM 660 C C . ILE A 1 86 ? -4.758 -16.344 -19.359 1 98.81 86 ILE A C 1
ATOM 662 O O . ILE A 1 86 ? -4.961 -16.188 -20.562 1 98.81 86 ILE A O 1
ATOM 666 N N . GLY A 1 87 ? -3.852 -17.109 -18.922 1 98.44 87 GLY A N 1
ATOM 667 C CA . GLY A 1 87 ? -3.088 -17.984 -19.781 1 98.44 87 GLY A CA 1
ATOM 668 C C . GLY A 1 87 ? -1.872 -18.594 -19.094 1 98.44 87 GLY A C 1
ATOM 669 O O . GLY A 1 87 ? -1.802 -18.625 -17.859 1 98.44 87 GLY A O 1
ATOM 670 N N . GLY A 1 88 ? -1.045 -19.188 -19.891 1 97.94 88 GLY A N 1
ATOM 671 C CA . GLY A 1 88 ? 0.155 -19.812 -19.375 1 97.94 88 GLY A CA 1
ATOM 672 C C . GLY A 1 88 ? -0.042 -21.281 -19.031 1 97.94 88 GLY A C 1
ATOM 673 O O . GLY A 1 88 ? -1.145 -21.812 -19.172 1 97.94 88 GLY A O 1
ATOM 674 N N . GLN A 1 89 ? 1.117 -21.875 -18.703 1 97.19 89 GLN A N 1
ATOM 675 C CA . GLN A 1 89 ? 1.146 -23.281 -18.281 1 97.19 89 GLN A CA 1
ATOM 676 C C . GLN A 1 89 ? 1.975 -23.453 -17.016 1 97.19 89 GLN A C 1
ATOM 678 O O . GLN A 1 89 ? 3.09 -22.938 -16.922 1 97.19 89 GLN A O 1
ATOM 683 N N . LEU A 1 90 ? 1.341 -24.172 -16.125 1 97 90 LEU A N 1
ATOM 684 C CA . LEU A 1 90 ? 2.07 -24.422 -14.891 1 97 90 LEU A CA 1
ATOM 685 C C . LEU A 1 90 ? 3.467 -24.969 -15.188 1 97 90 LEU A C 1
ATOM 687 O O . LEU A 1 90 ? 3.617 -25.938 -15.93 1 97 90 LEU A O 1
ATOM 691 N N . THR A 1 91 ? 4.438 -24.297 -14.641 1 95.06 91 THR A N 1
ATOM 692 C CA . THR A 1 91 ? 5.824 -24.734 -14.781 1 95.06 91 THR A CA 1
ATOM 693 C C . THR A 1 91 ? 6.594 -24.516 -13.484 1 95.06 91 THR A C 1
ATOM 695 O O . THR A 1 91 ? 6.332 -23.562 -12.75 1 95.06 91 THR A O 1
ATOM 698 N N . VAL A 1 92 ? 7.516 -25.344 -13.219 1 90 92 VAL A N 1
ATOM 699 C CA . VAL A 1 92 ? 8.375 -25.188 -12.055 1 90 92 VAL A CA 1
ATOM 700 C C . VAL A 1 92 ? 9.617 -24.375 -12.438 1 90 92 VAL A C 1
ATOM 702 O O . VAL A 1 92 ? 10.156 -24.531 -13.531 1 90 92 VAL A O 1
ATOM 705 N N . SER A 1 93 ? 9.922 -23.5 -11.578 1 86.19 93 SER A N 1
ATOM 706 C CA . SER A 1 93 ? 11.109 -22.672 -11.797 1 86.19 93 SER A CA 1
ATOM 707 C C . SER A 1 93 ? 12.234 -23.047 -10.844 1 86.19 93 SER A C 1
ATOM 709 O O . SER A 1 93 ? 12.062 -23.922 -9.992 1 86.19 93 SER A O 1
ATOM 711 N N . ASN A 1 94 ? 13.391 -22.453 -11.055 1 83.69 94 ASN A N 1
ATOM 712 C CA . ASN A 1 94 ? 14.523 -22.688 -10.164 1 83.69 94 ASN A CA 1
ATOM 713 C C . ASN A 1 94 ? 14.203 -22.234 -8.734 1 83.69 94 ASN A C 1
ATOM 715 O O . ASN A 1 94 ? 14.82 -22.719 -7.781 1 83.69 94 ASN A O 1
ATOM 719 N N . GLU A 1 95 ? 13.18 -21.391 -8.633 1 81.44 95 GLU A N 1
ATOM 720 C CA . GLU A 1 95 ? 12.844 -20.828 -7.328 1 81.44 95 GLU A CA 1
ATOM 721 C C . GLU A 1 95 ? 11.727 -21.609 -6.652 1 81.44 95 GLU A C 1
ATOM 723 O O . GLU A 1 95 ? 11.5 -21.469 -5.449 1 81.44 95 GLU A O 1
ATOM 728 N N . SER A 1 96 ? 11.086 -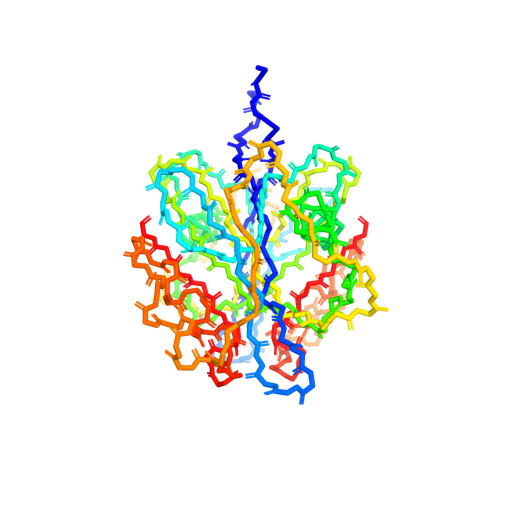22.406 -7.441 1 87.94 96 SER A N 1
ATOM 729 C CA . SER A 1 96 ? 9.953 -23.156 -6.91 1 87.94 96 SER A CA 1
ATOM 730 C C . SER A 1 96 ? 10.133 -24.656 -7.125 1 87.94 96 SER A C 1
ATOM 732 O O . SER A 1 96 ? 10.633 -25.094 -8.164 1 87.94 96 SER A O 1
ATOM 734 N N . LEU A 1 97 ? 9.711 -25.406 -6.113 1 92.75 97 LEU A N 1
ATOM 735 C CA . LEU A 1 97 ? 9.797 -26.859 -6.168 1 92.75 97 LEU A CA 1
ATOM 736 C C . LEU A 1 97 ? 8.547 -27.453 -6.809 1 92.75 97 LEU A C 1
ATOM 738 O O . LEU A 1 97 ? 8.578 -28.578 -7.312 1 92.75 97 LEU A O 1
ATOM 742 N N . ASP A 1 98 ? 7.492 -26.766 -6.734 1 96.06 98 ASP A N 1
ATOM 743 C CA . ASP A 1 98 ? 6.203 -27.188 -7.277 1 96.06 98 ASP A CA 1
ATOM 744 C C . ASP A 1 98 ? 5.27 -26 -7.453 1 96.06 98 ASP A C 1
ATOM 746 O O . ASP A 1 98 ? 5.461 -24.953 -6.832 1 96.06 98 ASP A O 1
ATOM 750 N N . THR A 1 99 ? 4.332 -26.094 -8.344 1 97.69 99 THR A N 1
ATOM 751 C CA . THR A 1 99 ? 3.273 -25.109 -8.57 1 97.69 99 THR A CA 1
ATOM 752 C C . THR A 1 99 ? 1.943 -25.812 -8.844 1 97.69 99 THR A C 1
ATOM 754 O O . THR A 1 99 ? 1.872 -26.734 -9.656 1 97.69 99 THR A O 1
ATOM 757 N N . ARG A 1 100 ? 0.874 -25.375 -8.148 1 97.81 100 ARG A N 1
ATOM 758 C CA . ARG A 1 100 ? -0.403 -26.078 -8.273 1 97.81 100 ARG A CA 1
ATOM 759 C C . ARG A 1 100 ? -1.562 -25.172 -7.879 1 97.81 100 ARG A C 1
ATOM 761 O O . ARG A 1 100 ? -1.379 -24.219 -7.117 1 97.81 100 ARG A O 1
ATOM 768 N N . TYR A 1 101 ? -2.717 -25.531 -8.43 1 98.69 101 TYR A N 1
ATOM 769 C CA . TYR A 1 101 ? -3.971 -24.953 -7.957 1 98.69 101 TYR A CA 1
ATOM 770 C C . TYR A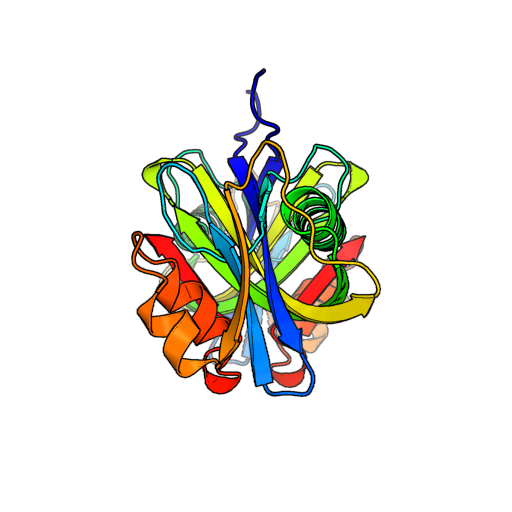 1 101 ? -4.586 -25.828 -6.863 1 98.69 101 TYR A C 1
ATOM 772 O O . TYR A 1 101 ? -4.594 -27.047 -6.965 1 98.69 101 TYR A O 1
ATOM 780 N N . PHE A 1 102 ? -5.055 -25.188 -5.875 1 98.81 102 PHE A N 1
ATOM 781 C CA . PHE A 1 102 ? -5.758 -25.875 -4.789 1 98.81 102 PHE A CA 1
ATOM 782 C C . PHE A 1 102 ? -7.109 -25.219 -4.531 1 98.81 102 PHE A C 1
ATOM 784 O O . PHE A 1 102 ? -7.234 -23.984 -4.605 1 98.81 102 PHE A O 1
ATOM 791 N N . PRO A 1 103 ? -8.133 -26.031 -4.199 1 98.69 103 PRO A N 1
ATOM 792 C CA . PRO A 1 103 ? -9.328 -25.375 -3.656 1 98.69 103 PRO A CA 1
ATOM 793 C C . PRO A 1 103 ? -9 -24.422 -2.52 1 98.69 103 PRO A C 1
ATOM 795 O O . PRO A 1 103 ? -8.078 -24.672 -1.736 1 98.69 103 PRO A O 1
ATOM 798 N N . VAL A 1 104 ? -9.727 -23.406 -2.412 1 98 104 VAL A N 1
ATOM 799 C CA . VAL A 1 104 ? -9.438 -22.297 -1.509 1 98 104 VAL A CA 1
ATOM 800 C C . VAL A 1 104 ? -9.195 -22.828 -0.097 1 98 104 VAL A C 1
ATOM 802 O O . VAL A 1 104 ? -8.195 -22.484 0.54 1 98 104 VAL A O 1
ATOM 805 N N . GLU A 1 105 ? -10.031 -23.672 0.417 1 97.56 105 GLU A N 1
ATOM 806 C CA . GLU A 1 105 ? -9.914 -24.188 1.779 1 97.56 105 GLU A CA 1
ATOM 807 C C . GLU A 1 105 ? -8.633 -25 1.956 1 97.56 105 GLU A C 1
ATOM 809 O O . GLU A 1 105 ? -7.953 -24.875 2.979 1 97.56 105 GLU A O 1
ATOM 814 N N . GLU A 1 106 ? -8.359 -25.797 1.029 1 98.56 106 GLU A N 1
ATOM 815 C CA . GLU A 1 106 ? -7.133 -26.578 1.066 1 98.56 106 GLU A CA 1
ATOM 816 C C . GLU A 1 106 ? -5.902 -25.688 1.009 1 98.56 106 GLU A C 1
ATOM 818 O O . GLU A 1 106 ? -4.934 -25.891 1.743 1 98.56 106 GLU A O 1
ATOM 823 N N . ALA A 1 107 ? -5.91 -24.75 0.095 1 98.62 107 ALA A N 1
ATOM 824 C CA . ALA A 1 107 ? -4.809 -23.797 -0.023 1 98.62 107 ALA A CA 1
ATOM 825 C C . ALA A 1 107 ? -4.5 -23.156 1.321 1 98.62 107 ALA A C 1
ATOM 827 O O . ALA A 1 107 ? -3.338 -23.078 1.73 1 98.62 107 ALA A O 1
ATOM 828 N N . LEU A 1 108 ? -5.574 -22.672 1.982 1 98.19 108 LEU A N 1
ATOM 829 C CA . LEU A 1 108 ? -5.406 -21.984 3.258 1 98.19 108 LEU A CA 1
ATOM 830 C C . LEU A 1 108 ? -4.82 -22.922 4.309 1 98.19 108 LEU A C 1
ATOM 832 O O . LEU A 1 108 ? -4.074 -22.484 5.191 1 98.19 108 LEU A O 1
ATOM 836 N N . SER A 1 109 ? -5.047 -24.203 4.172 1 98.12 109 SER A N 1
ATOM 837 C CA . SER A 1 109 ? -4.516 -25.172 5.113 1 98.12 109 SER A CA 1
ATOM 838 C C . SER A 1 109 ? -3.053 -25.5 4.812 1 98.12 109 SER A C 1
ATOM 840 O O . SER A 1 109 ? -2.297 -25.875 5.711 1 98.12 109 SER A O 1
ATOM 842 N N . LEU A 1 110 ? -2.637 -25.359 3.635 1 98.38 110 LEU A N 1
ATOM 843 C CA . LEU A 1 110 ? -1.299 -25.734 3.191 1 98.38 110 LEU A CA 1
ATOM 844 C C . LEU A 1 110 ? -0.296 -24.625 3.482 1 98.38 110 LEU A C 1
ATOM 846 O O . LEU A 1 110 ? 0.902 -24.875 3.621 1 98.38 110 LEU A O 1
ATOM 850 N N . VAL A 1 111 ? -0.785 -23.391 3.494 1 98.5 111 VAL A N 1
ATOM 851 C CA . VAL A 1 111 ? 0.081 -22.25 3.74 1 98.5 111 VAL A CA 1
ATOM 852 C C . VAL A 1 111 ? 0.263 -22.047 5.246 1 98.5 111 VAL A C 1
ATOM 854 O O . VAL A 1 111 ? -0.68 -21.672 5.945 1 98.5 111 VAL A O 1
ATOM 857 N N . THR A 1 112 ? 1.499 -22.219 5.723 1 97.12 112 THR A N 1
ATOM 858 C CA . THR A 1 112 ? 1.673 -22.266 7.172 1 97.12 112 THR A CA 1
ATOM 859 C C . THR A 1 112 ? 2.752 -21.281 7.613 1 97.12 112 THR A C 1
ATOM 861 O O . THR A 1 112 ? 2.928 -21.047 8.812 1 97.12 112 THR A O 1
ATOM 864 N N . TRP A 1 113 ? 3.434 -20.734 6.699 1 96.5 113 TRP A N 1
ATOM 865 C CA . TRP A 1 113 ? 4.582 -19.906 7.043 1 96.5 113 TRP A CA 1
ATOM 866 C C . TRP A 1 113 ? 4.137 -18.531 7.531 1 96.5 113 TRP A C 1
ATOM 868 O O . TRP A 1 113 ? 3.51 -17.781 6.785 1 96.5 113 TRP A O 1
ATOM 878 N N . LYS A 1 114 ? 4.426 -18.234 8.781 1 96.19 114 LYS A N 1
ATOM 879 C CA . LYS A 1 114 ? 4.188 -16.906 9.359 1 96.19 114 LYS A CA 1
ATOM 880 C C . LYS A 1 114 ? 2.771 -16.422 9.055 1 96.19 114 LYS A C 1
ATOM 882 O O . LYS A 1 114 ? 1.793 -17.094 9.391 1 96.19 114 LYS A O 1
ATOM 887 N N . ASN A 1 115 ? 2.609 -15.242 8.461 1 98.06 115 ASN A N 1
ATOM 888 C CA . ASN A 1 115 ? 1.288 -14.656 8.266 1 98.06 115 ASN A CA 1
ATOM 889 C C . ASN A 1 115 ? 0.82 -14.797 6.82 1 98.06 115 ASN A C 1
ATOM 891 O O . ASN A 1 115 ? -0.039 -14.039 6.363 1 98.06 115 ASN A O 1
ATOM 895 N N . PHE A 1 116 ? 1.402 -15.695 6.082 1 98.44 116 PHE A N 1
ATOM 896 C CA . PHE A 1 116 ? 1.083 -15.828 4.668 1 98.44 116 PHE A CA 1
ATOM 897 C C . PHE A 1 116 ? -0.359 -16.281 4.477 1 98.44 116 PHE A C 1
ATOM 899 O O . PHE A 1 116 ? -1.028 -15.875 3.529 1 98.44 116 PHE A O 1
ATOM 906 N N . LYS A 1 117 ? -0.797 -17.141 5.387 1 98.5 117 LYS A N 1
ATOM 907 C CA . LYS A 1 117 ? -2.195 -17.562 5.32 1 98.5 117 LYS A CA 1
ATOM 908 C C . LYS A 1 117 ? -3.133 -16.359 5.465 1 98.5 117 LYS A C 1
ATOM 910 O O . LYS A 1 117 ? -4.102 -16.234 4.715 1 98.5 117 LYS A O 1
ATOM 915 N N . GLN A 1 118 ? -2.889 -15.531 6.41 1 98.69 118 GLN A N 1
ATOM 916 C CA . GLN A 1 118 ? -3.703 -14.352 6.656 1 98.69 118 GLN A CA 1
ATOM 917 C C . GLN A 1 118 ? -3.732 -13.438 5.43 1 98.69 118 GLN A C 1
ATOM 919 O O . GLN A 1 118 ? -4.766 -12.852 5.113 1 98.69 118 GLN A O 1
ATOM 924 N N . ARG A 1 119 ? -2.562 -13.273 4.746 1 98.81 119 ARG A N 1
ATOM 925 C CA . ARG A 1 119 ? -2.469 -12.461 3.541 1 98.81 119 ARG A CA 1
ATOM 926 C C . ARG A 1 119 ? -3.443 -12.945 2.473 1 98.81 119 ARG A C 1
ATOM 928 O O . ARG A 1 119 ? -4.172 -12.148 1.878 1 98.81 119 ARG A O 1
ATOM 935 N N . ILE A 1 120 ? -3.461 -14.242 2.277 1 98.81 120 ILE A N 1
ATOM 936 C CA . ILE A 1 120 ? -4.363 -14.828 1.293 1 98.81 120 ILE A CA 1
ATOM 937 C C . ILE A 1 120 ? -5.809 -14.625 1.734 1 98.81 120 ILE A C 1
ATOM 939 O O . ILE A 1 120 ? -6.645 -14.164 0.953 1 98.81 120 ILE A O 1
ATOM 943 N N . GLU A 1 121 ? -6.074 -14.898 2.951 1 98.62 121 GLU A N 1
ATOM 944 C CA . GLU A 1 121 ? -7.426 -14.82 3.492 1 98.62 121 GLU A CA 1
ATOM 945 C C . GLU A 1 121 ? -7.996 -13.406 3.354 1 98.62 121 GLU A C 1
ATOM 947 O O . GLU A 1 121 ? -9.133 -13.234 2.91 1 98.62 121 GLU A O 1
ATOM 952 N N . TYR A 1 122 ? -7.23 -12.43 3.75 1 98.75 122 TYR A N 1
ATOM 953 C CA . TYR A 1 122 ? -7.711 -11.055 3.713 1 98.75 122 TYR A CA 1
ATOM 954 C C . TYR A 1 122 ? -7.973 -10.609 2.281 1 98.75 122 TYR A C 1
ATOM 956 O O . TYR A 1 122 ? -8.906 -9.836 2.025 1 98.75 122 TYR A O 1
ATOM 964 N N . CYS A 1 123 ? -7.168 -11.086 1.318 1 98.81 123 CYS A N 1
ATOM 965 C CA . CYS A 1 123 ? -7.383 -10.734 -0.08 1 98.81 123 CYS A CA 1
ATOM 966 C C . CYS A 1 123 ? -8.656 -11.367 -0.617 1 98.81 123 CYS 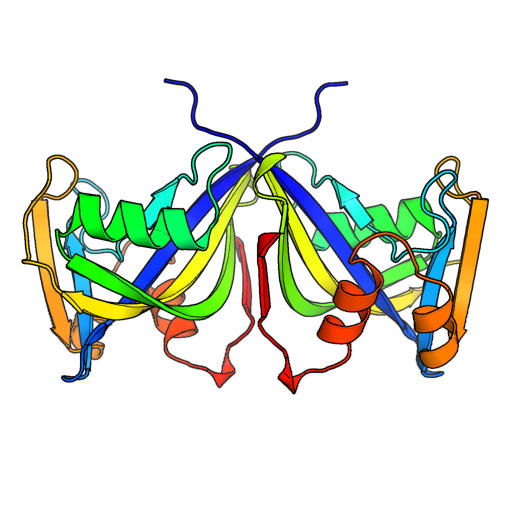A C 1
ATOM 968 O O . CYS A 1 123 ? -9.289 -10.836 -1.532 1 98.81 123 CYS A O 1
ATOM 970 N N . LEU A 1 124 ? -9.086 -12.484 -0.001 1 98.12 124 LEU A N 1
ATOM 971 C CA . LEU A 1 124 ? -10.266 -13.203 -0.479 1 98.12 124 LEU A CA 1
ATOM 972 C C . LEU A 1 124 ? -11.531 -12.656 0.158 1 98.12 124 LEU A C 1
ATOM 974 O O . LEU A 1 124 ? -12.641 -13 -0.263 1 98.12 124 LEU A O 1
ATOM 978 N N . ARG A 1 125 ? -11.375 -11.82 1.145 1 97.88 125 ARG A N 1
ATOM 979 C CA . ARG A 1 125 ? -12.508 -11.273 1.872 1 97.88 125 ARG A CA 1
ATOM 980 C C . ARG A 1 125 ? -12.641 -9.773 1.629 1 97.88 125 ARG A C 1
ATOM 982 O O . ARG A 1 125 ? -12.062 -8.969 2.361 1 97.88 125 ARG A O 1
ATOM 989 N N . PRO A 1 126 ? -13.484 -9.375 0.72 1 96.31 126 PRO A N 1
ATOM 990 C CA . PRO A 1 126 ? -13.617 -7.961 0.354 1 96.31 126 PRO A CA 1
ATOM 991 C C . PRO A 1 126 ? -13.914 -7.066 1.554 1 96.31 126 PRO A C 1
ATOM 993 O O . PRO A 1 126 ? -13.492 -5.906 1.583 1 96.31 126 PRO A O 1
ATOM 996 N N . GLU A 1 127 ? -14.602 -7.582 2.568 1 96.75 127 GLU A N 1
ATOM 997 C CA . GLU A 1 127 ? -15 -6.789 3.732 1 96.75 127 GLU A CA 1
ATOM 998 C C . GLU A 1 127 ? -13.789 -6.426 4.586 1 96.75 127 GLU A C 1
ATOM 1000 O O . GLU A 1 127 ? -13.867 -5.539 5.441 1 96.75 127 GLU A O 1
ATOM 1005 N N . MET A 1 128 ? -12.656 -7.07 4.332 1 97.62 128 MET A N 1
ATOM 1006 C CA . MET A 1 128 ? -11.438 -6.805 5.098 1 97.62 128 MET A CA 1
ATOM 1007 C C . MET A 1 128 ? -10.578 -5.758 4.402 1 97.62 128 MET A C 1
ATOM 1009 O O . MET A 1 128 ? -9.57 -5.305 4.953 1 97.62 128 MET A O 1
ATOM 1013 N N . GLN A 1 129 ? -11.07 -5.266 3.17 1 98.19 129 GLN A N 1
ATOM 1014 C CA . GLN A 1 129 ? -10.227 -4.398 2.352 1 98.19 129 GLN A CA 1
ATOM 1015 C C . GLN A 1 129 ? -10.703 -2.951 2.41 1 98.19 129 GLN A C 1
ATOM 1017 O O . GLN A 1 129 ? -11.906 -2.691 2.486 1 98.19 129 GLN A O 1
ATOM 1022 N N . PRO A 1 130 ? -9.82 -2.059 2.316 1 98.62 130 PRO A N 1
ATOM 1023 C CA . PRO A 1 130 ? -8.367 -2.23 2.307 1 98.62 130 PRO A CA 1
ATOM 1024 C C . PRO A 1 130 ? -7.805 -2.596 3.68 1 98.62 130 PRO A C 1
ATOM 1026 O O . PRO A 1 130 ? -8.398 -2.25 4.703 1 98.62 130 PRO A O 1
ATOM 1029 N N . PHE A 1 131 ? -6.68 -3.34 3.711 1 98.88 131 PHE A N 1
ATOM 1030 C CA . PHE A 1 131 ? -6.047 -3.627 4.992 1 98.88 131 PHE A CA 1
ATOM 1031 C C . PHE A 1 131 ? -4.605 -3.133 5.004 1 98.88 131 PHE A C 1
ATOM 1033 O O . PHE A 1 131 ? -3.947 -3.096 3.963 1 98.88 131 PHE A O 1
ATOM 1040 N N . TYR A 1 132 ? -4.168 -2.678 6.055 1 98.94 132 TYR A N 1
ATOM 1041 C CA . TYR A 1 132 ? -2.779 -2.467 6.445 1 98.94 132 TYR A CA 1
ATOM 1042 C C . TYR A 1 132 ? -2.459 -3.193 7.746 1 98.94 132 TYR A C 1
ATOM 1044 O O . TYR A 1 132 ? -3.049 -2.9 8.789 1 98.94 132 TYR A O 1
ATOM 1052 N N . ILE A 1 133 ? -1.566 -4.086 7.66 1 98.81 133 ILE A N 1
ATOM 1053 C CA . ILE A 1 133 ? -1.186 -4.875 8.828 1 98.81 133 ILE A CA 1
ATOM 1054 C C . ILE A 1 133 ? 0.319 -4.758 9.062 1 98.81 133 ILE A C 1
ATOM 1056 O O . ILE A 1 133 ? 1.116 -5.09 8.18 1 98.81 133 ILE A O 1
ATOM 1060 N N . GLU A 1 134 ? 0.696 -4.191 10.086 1 98.5 134 GLU A N 1
ATOM 1061 C CA . GLU A 1 134 ? 2.111 -4.176 10.445 1 98.5 134 GLU A CA 1
ATOM 1062 C C . GLU A 1 134 ? 2.447 -5.305 11.414 1 98.5 134 GLU A C 1
ATOM 1064 O O . GLU A 1 134 ? 1.616 -5.684 12.242 1 98.5 134 GLU A O 1
ATOM 1069 N N . PHE A 1 135 ? 3.531 -5.797 11.344 1 97.81 135 PHE A N 1
ATOM 1070 C CA . PHE A 1 135 ? 4.035 -6.828 12.25 1 97.81 135 PHE A CA 1
ATOM 1071 C C . PHE A 1 135 ? 5.539 -6.688 12.445 1 97.81 135 PHE A C 1
ATOM 1073 O O . PHE A 1 135 ? 6.211 -6.008 11.672 1 97.81 135 PHE A O 1
ATOM 1080 N N . MET B 1 1 ? 23.469 -9.906 -5.137 1 68.44 1 MET B N 1
ATOM 1081 C CA . MET B 1 1 ? 23.203 -8.547 -5.594 1 68.44 1 MET B CA 1
ATOM 1082 C C . MET B 1 1 ? 22.359 -7.793 -4.574 1 68.44 1 MET B C 1
ATOM 1084 O O . MET B 1 1 ? 21.625 -8.406 -3.785 1 68.44 1 MET B O 1
ATOM 1088 N N . THR B 1 2 ? 22.594 -6.488 -4.297 1 85.75 2 THR B N 1
ATOM 1089 C CA . THR B 1 2 ? 21.859 -5.672 -3.338 1 85.75 2 THR B CA 1
ATOM 1090 C C . THR B 1 2 ? 20.391 -5.621 -3.697 1 85.75 2 THR B C 1
ATOM 1092 O O . THR B 1 2 ? 20.031 -5.344 -4.844 1 85.75 2 THR B O 1
ATOM 1095 N N . PRO B 1 3 ? 19.578 -6.031 -2.85 1 92.06 3 PRO B N 1
ATOM 1096 C CA . PRO B 1 3 ? 18.141 -6.027 -3.156 1 92.06 3 PRO B CA 1
ATOM 1097 C C . PRO B 1 3 ? 17.641 -4.656 -3.592 1 92.06 3 PRO B C 1
ATOM 1099 O O . PRO B 1 3 ? 18.094 -3.633 -3.072 1 92.06 3 PRO B O 1
ATOM 1102 N N . PRO B 1 4 ? 16.812 -4.723 -4.621 1 96.25 4 PRO B N 1
ATOM 1103 C CA . PRO B 1 4 ? 16.203 -3.451 -5.012 1 96.25 4 PRO B CA 1
ATOM 1104 C C . PRO B 1 4 ? 15.43 -2.789 -3.867 1 96.25 4 PRO B C 1
ATOM 1106 O O . PRO B 1 4 ? 14.742 -3.471 -3.105 1 96.25 4 PRO B O 1
ATOM 1109 N N . LYS B 1 5 ? 15.672 -1.502 -3.77 1 97.5 5 LYS B N 1
ATOM 1110 C CA . LYS B 1 5 ? 14.992 -0.761 -2.707 1 97.5 5 LYS B CA 1
ATOM 1111 C C . LYS B 1 5 ? 14.25 0.448 -3.268 1 97.5 5 LYS B C 1
ATOM 1113 O O . LYS B 1 5 ? 14.547 0.907 -4.375 1 97.5 5 LYS B O 1
ATOM 1118 N N . HIS B 1 6 ? 13.227 0.954 -2.512 1 98.75 6 HIS B N 1
ATOM 1119 C CA . HIS B 1 6 ? 12.359 2.055 -2.9 1 98.75 6 HIS B CA 1
ATOM 1120 C C . HIS B 1 6 ? 12.195 3.061 -1.767 1 98.75 6 HIS B C 1
ATOM 1122 O O . HIS B 1 6 ? 12.352 2.711 -0.594 1 98.75 6 HIS B O 1
ATOM 1128 N N . ILE B 1 7 ? 11.953 4.305 -2.156 1 98.69 7 ILE B N 1
ATOM 1129 C CA . ILE B 1 7 ? 11.5 5.27 -1.163 1 98.69 7 ILE B CA 1
ATOM 1130 C C . ILE B 1 7 ? 10.031 5.008 -0.825 1 98.69 7 ILE B C 1
ATOM 1132 O O . ILE B 1 7 ? 9.211 4.801 -1.72 1 98.69 7 ILE B O 1
ATOM 1136 N N . VAL B 1 8 ? 9.711 4.926 0.422 1 98.88 8 VAL B N 1
ATOM 1137 C CA . VAL B 1 8 ? 8.336 4.77 0.892 1 98.88 8 VAL B CA 1
ATOM 1138 C C . VAL B 1 8 ? 7.918 5.996 1.696 1 98.88 8 VAL B C 1
ATOM 1140 O O . VAL B 1 8 ? 8.68 6.48 2.539 1 98.88 8 VAL B O 1
ATOM 1143 N N . SER B 1 9 ? 6.789 6.539 1.33 1 98.81 9 SER B N 1
ATOM 1144 C CA . SER B 1 9 ? 6.25 7.672 2.078 1 98.81 9 SER B CA 1
ATOM 1145 C C . SER B 1 9 ? 4.855 7.367 2.615 1 98.81 9 SER B C 1
ATOM 1147 O O . SER B 1 9 ? 4.207 6.418 2.168 1 98.81 9 SER B O 1
ATOM 1149 N N . ALA B 1 10 ? 4.441 8.086 3.584 1 98.94 10 ALA B N 1
ATOM 1150 C CA . ALA B 1 10 ? 3.119 7.992 4.199 1 98.94 10 ALA B CA 1
ATOM 1151 C C . ALA B 1 10 ? 2.525 9.375 4.438 1 98.94 10 ALA B C 1
ATOM 1153 O O . ALA B 1 10 ? 3.232 10.297 4.852 1 98.94 10 ALA B O 1
ATOM 1154 N N . ALA B 1 11 ? 1.268 9.484 4.121 1 98.88 11 ALA B N 1
ATOM 1155 C CA . ALA B 1 11 ? 0.548 10.742 4.328 1 98.88 11 ALA B CA 1
ATOM 1156 C C . ALA B 1 11 ? -0.802 10.492 4.996 1 98.88 11 ALA B C 1
ATOM 1158 O O . ALA B 1 11 ? -1.36 9.398 4.898 1 98.88 11 ALA B O 1
ATOM 1159 N N . ALA B 1 12 ? -1.289 11.438 5.684 1 98.94 12 ALA B N 1
ATOM 1160 C CA . ALA B 1 12 ? -2.574 11.359 6.375 1 98.94 12 ALA B CA 1
ATOM 1161 C C . ALA B 1 12 ? -3.527 12.445 5.883 1 98.94 12 ALA B C 1
ATOM 1163 O O . ALA B 1 12 ? -3.176 13.625 5.859 1 98.94 12 ALA B O 1
ATOM 1164 N N . ILE B 1 13 ? -4.68 12.031 5.441 1 98.94 13 ILE B N 1
ATOM 1165 C CA . ILE B 1 13 ? -5.793 12.953 5.246 1 98.94 13 ILE B CA 1
ATOM 1166 C C . ILE B 1 13 ? -6.547 13.141 6.559 1 98.94 13 ILE B C 1
ATOM 1168 O O . ILE B 1 13 ? -7.324 12.273 6.965 1 98.94 13 ILE B O 1
ATOM 1172 N N . VAL B 1 14 ? -6.266 14.258 7.184 1 98.94 14 VAL B N 1
ATOM 1173 C CA . VAL B 1 14 ? -6.789 14.523 8.516 1 98.94 14 VAL B CA 1
ATOM 1174 C C . VAL B 1 14 ? -8.078 15.328 8.422 1 98.94 14 VAL B C 1
ATOM 1176 O O . VAL B 1 14 ? -8.07 16.469 7.961 1 98.94 14 VAL B O 1
ATOM 1179 N N . ILE B 1 15 ? -9.148 14.75 8.867 1 98.75 15 ILE B N 1
ATOM 1180 C CA . ILE B 1 15 ? -10.453 15.398 8.805 1 98.75 15 ILE B CA 1
ATOM 1181 C C . ILE B 1 15 ? -11.008 15.57 10.219 1 98.75 15 ILE B C 1
ATOM 1183 O O . ILE B 1 15 ? -11 14.633 11.016 1 98.75 15 ILE B O 1
ATOM 1187 N N . ASN B 1 16 ? -11.414 16.797 10.547 1 98.5 16 ASN B N 1
ATOM 1188 C CA . ASN B 1 16 ? -11.938 17.031 11.883 1 98.5 16 ASN B CA 1
ATOM 1189 C C . ASN B 1 16 ? -13.461 16.922 11.914 1 98.5 16 ASN B C 1
ATOM 1191 O O . ASN B 1 16 ? -14.086 16.594 10.906 1 98.5 16 ASN B O 1
ATOM 1195 N N . ASP B 1 17 ? -14.016 17.203 13.055 1 97.56 17 ASP B N 1
ATOM 1196 C CA . ASP B 1 17 ? -15.445 17 13.281 1 97.56 17 ASP B CA 1
ATOM 1197 C C . ASP B 1 17 ? -16.281 18.031 12.523 1 97.56 17 ASP B C 1
ATOM 1199 O O . ASP B 1 17 ? -17.484 17.844 12.352 1 97.56 17 ASP B O 1
ATOM 1203 N N . GLN B 1 18 ? -15.672 19.078 12.102 1 97.94 18 GLN B N 1
ATOM 1204 C CA . GLN B 1 18 ? -16.359 20.125 11.344 1 97.94 18 GLN B CA 1
ATOM 1205 C C . GLN B 1 18 ? -16.25 19.875 9.844 1 97.94 18 GLN B C 1
ATOM 1207 O O . GLN B 1 18 ? -16.594 20.734 9.039 1 97.94 18 GLN B O 1
ATOM 1212 N N . ASN B 1 19 ? -15.734 18.672 9.523 1 97.94 19 ASN B N 1
ATOM 1213 C CA . ASN B 1 19 ? -15.562 18.297 8.125 1 97.94 19 ASN B CA 1
ATOM 1214 C C . ASN B 1 19 ? -14.562 19.188 7.414 1 97.94 19 ASN B C 1
ATOM 1216 O O . ASN B 1 19 ? -14.812 19.641 6.297 1 97.94 19 ASN B O 1
ATOM 1220 N N . GLU B 1 20 ? -13.555 19.484 8.07 1 98.81 20 GLU B N 1
ATOM 1221 C CA . GLU B 1 20 ? -12.445 20.25 7.508 1 98.81 20 GLU B CA 1
ATOM 1222 C C . GLU B 1 20 ? -11.188 19.391 7.395 1 98.81 20 GLU B C 1
ATOM 1224 O O . GLU B 1 20 ? -10.953 18.516 8.227 1 98.81 20 GLU B O 1
ATOM 1229 N N . ILE B 1 21 ? -10.352 19.75 6.414 1 98.88 21 ILE B N 1
ATOM 1230 C CA . ILE B 1 21 ? -9.125 19.016 6.129 1 98.88 21 ILE B CA 1
ATOM 1231 C C . ILE B 1 21 ? -7.918 19.844 6.562 1 98.88 21 ILE B C 1
ATOM 1233 O O . ILE B 1 21 ? -7.844 21.031 6.289 1 98.88 21 ILE B O 1
ATOM 1237 N N . LEU B 1 22 ? -6.996 19.188 7.258 1 98.88 22 LEU B N 1
ATOM 1238 C CA . LEU B 1 22 ? -5.73 19.812 7.625 1 98.88 22 LEU B CA 1
ATOM 1239 C C . LEU B 1 22 ? -4.777 19.844 6.434 1 98.88 22 LEU B C 1
ATOM 1241 O O . LEU B 1 22 ? -4.473 18.812 5.844 1 98.88 22 LEU B O 1
ATOM 1245 N N . LEU B 1 23 ? -4.367 21.016 6.059 1 98.81 23 LEU B N 1
ATOM 1246 C CA . LEU B 1 23 ? -3.354 21.172 5.02 1 98.81 23 LEU B CA 1
ATOM 1247 C C . LEU B 1 23 ? -2.145 21.938 5.555 1 98.81 23 LEU B C 1
ATOM 1249 O O . LEU B 1 23 ? -2.266 22.719 6.5 1 98.81 23 LEU B O 1
ATOM 1253 N N . ILE B 1 24 ? -1.033 21.656 4.996 1 98.56 24 ILE B N 1
ATOM 1254 C CA . ILE B 1 24 ? 0.192 22.422 5.215 1 98.56 24 ILE B CA 1
ATOM 1255 C C . ILE B 1 24 ? 0.623 23.094 3.91 1 98.56 24 ILE B C 1
ATOM 1257 O O . ILE B 1 24 ? 0.332 22.594 2.822 1 98.56 24 ILE B O 1
ATOM 1261 N N . LYS B 1 25 ? 1.265 24.203 3.973 1 97.88 25 LYS B N 1
ATOM 1262 C CA . LYS B 1 25 ? 1.738 24.906 2.789 1 97.88 25 LYS B CA 1
ATOM 1263 C C . LYS B 1 25 ? 3.25 24.766 2.631 1 97.88 25 LYS B C 1
ATOM 1265 O O . LYS B 1 25 ? 4.016 25.344 3.408 1 97.88 25 LYS B O 1
ATOM 1270 N N . GLY B 1 26 ? 3.625 23.969 1.617 1 93.19 26 GLY B N 1
ATOM 1271 C CA . GLY B 1 26 ? 5.043 23.844 1.321 1 93.19 26 GLY B CA 1
ATOM 1272 C C . GLY B 1 26 ? 5.574 24.969 0.452 1 93.19 26 GLY B C 1
ATOM 1273 O O . GLY B 1 26 ? 4.812 25.625 -0.265 1 93.19 26 GLY B O 1
ATOM 1274 N N . PRO B 1 27 ? 6.867 25.156 0.476 1 90.81 27 PRO B N 1
ATOM 1275 C CA . PRO B 1 27 ? 7.473 26.234 -0.298 1 90.81 27 PRO B CA 1
ATOM 1276 C C . PRO B 1 27 ? 7.375 26.016 -1.806 1 90.81 27 PRO B C 1
ATOM 1278 O O . PRO B 1 27 ? 7.297 26.984 -2.574 1 90.81 27 PRO B O 1
ATOM 1281 N N . ARG B 1 28 ? 7.32 24.875 -2.225 1 91.12 28 ARG B N 1
ATOM 1282 C CA . ARG B 1 28 ? 7.367 24.578 -3.652 1 91.12 28 ARG B CA 1
ATOM 1283 C C . ARG B 1 28 ? 6.012 24.094 -4.152 1 91.12 28 ARG B C 1
ATOM 1285 O O . ARG B 1 28 ? 5.492 24.609 -5.148 1 91.12 28 ARG B O 1
ATOM 1292 N N . ARG B 1 29 ? 5.285 23.312 -3.393 1 93.25 29 ARG B N 1
ATOM 1293 C CA . ARG B 1 29 ? 4.121 22.594 -3.9 1 93.25 29 ARG B CA 1
ATOM 1294 C C . ARG B 1 29 ? 2.826 23.297 -3.49 1 93.25 29 ARG B C 1
ATOM 1296 O O . ARG B 1 29 ? 1.743 22.922 -3.945 1 93.25 29 ARG B O 1
ATOM 1303 N N . GLY B 1 30 ? 3.014 24.266 -2.689 1 96.81 30 GLY B N 1
ATOM 1304 C CA . GLY B 1 30 ? 1.812 24.891 -2.152 1 96.81 30 GLY B CA 1
ATOM 1305 C C . GLY B 1 30 ? 1.12 24.047 -1.102 1 96.81 30 GLY B C 1
ATOM 1306 O O . GLY B 1 30 ? 1.779 23.406 -0.272 1 96.81 30 GLY B O 1
ATOM 1307 N N . TRP B 1 31 ? -0.195 24.125 -1.1 1 98.44 31 TRP B N 1
ATOM 1308 C CA . TRP B 1 31 ? -0.961 23.406 -0.095 1 98.44 31 TRP B CA 1
ATOM 1309 C C . TRP B 1 31 ? -1.002 21.906 -0.418 1 98.44 31 TRP B C 1
ATOM 1311 O O . TRP B 1 31 ? -1.256 21.531 -1.562 1 98.44 31 TRP B O 1
ATOM 1321 N N . GLU B 1 32 ? -0.802 21.156 0.57 1 98.38 32 GLU B N 1
ATOM 1322 C CA . GLU B 1 32 ? -0.83 19.703 0.449 1 98.38 32 GLU B CA 1
ATOM 1323 C C . GLU B 1 32 ? -1.155 19.047 1.786 1 98.38 32 GLU B C 1
ATOM 1325 O O . GLU B 1 32 ? -1.218 19.719 2.816 1 98.38 32 GLU B O 1
ATOM 1330 N N . MET B 1 33 ? -1.481 17.719 1.784 1 98.69 33 MET B N 1
ATOM 1331 C CA . MET B 1 33 ? -1.679 16.969 3.023 1 98.69 33 MET B CA 1
ATOM 1332 C C . MET B 1 33 ? -0.348 16.719 3.721 1 98.69 33 MET B C 1
ATOM 1334 O O . MET B 1 33 ? 0.695 16.625 3.068 1 98.69 33 MET B O 1
ATOM 1338 N N . PRO B 1 34 ? -0.358 16.688 5.004 1 98.5 34 PRO B N 1
ATOM 1339 C CA . PRO B 1 34 ? 0.899 16.344 5.676 1 98.5 34 PRO B CA 1
ATOM 1340 C C . PRO B 1 34 ? 1.367 14.93 5.367 1 98.5 34 PRO B C 1
ATOM 1342 O O . PRO B 1 34 ? 0.544 14.023 5.219 1 98.5 34 PRO B O 1
ATOM 1345 N N . GLY B 1 35 ? 2.584 14.703 5.258 1 98.12 35 GLY B N 1
ATOM 1346 C CA . GLY B 1 35 ? 3.211 13.422 4.98 1 98.12 35 GLY B CA 1
ATOM 1347 C C . GLY B 1 35 ? 4.703 13.531 4.727 1 98.12 35 GLY B C 1
ATOM 1348 O O . GLY B 1 35 ? 5.25 14.633 4.68 1 98.12 35 GLY B O 1
ATOM 1349 N N . GLY B 1 36 ? 5.371 12.406 4.602 1 98.06 36 GLY B N 1
ATOM 1350 C CA . GLY B 1 36 ? 6.805 12.375 4.367 1 98.06 36 GLY B CA 1
ATOM 1351 C C . GLY B 1 36 ? 7.363 10.969 4.258 1 98.06 36 GLY B C 1
ATOM 1352 O O . GLY B 1 36 ? 6.605 10 4.188 1 98.06 36 GLY B O 1
ATOM 1353 N N . GLN B 1 37 ? 8.672 10.914 4.199 1 98.5 37 GLN B N 1
ATOM 1354 C CA . GLN B 1 37 ? 9.344 9.633 4.008 1 98.5 37 GLN B CA 1
ATOM 1355 C C . GLN B 1 37 ? 9.281 8.781 5.273 1 98.5 37 GLN B C 1
ATOM 1357 O O . GLN B 1 37 ? 9.398 9.305 6.387 1 98.5 37 GLN B O 1
ATOM 1362 N N . VAL B 1 38 ? 9.078 7.508 5.09 1 98.88 38 VAL B N 1
ATOM 1363 C CA . VAL B 1 38 ? 9.109 6.535 6.176 1 98.88 38 VAL B CA 1
ATOM 1364 C C . VAL B 1 38 ? 10.562 6.188 6.516 1 98.88 38 VAL B C 1
ATOM 1366 O O . VAL B 1 38 ? 11.344 5.848 5.629 1 98.88 38 VAL B O 1
ATOM 1369 N N . GLU B 1 39 ? 10.914 6.32 7.75 1 98.62 39 GLU B N 1
ATOM 1370 C CA . GLU B 1 39 ? 12.273 5.98 8.18 1 98.62 39 GLU B CA 1
ATOM 1371 C C . GLU B 1 39 ? 12.461 4.469 8.258 1 98.62 39 GLU B C 1
ATOM 1373 O O . GLU B 1 39 ? 11.492 3.721 8.359 1 98.62 39 GLU B O 1
ATOM 1378 N N . VAL B 1 40 ? 13.719 4.055 8.164 1 97.94 40 VAL B N 1
ATOM 1379 C CA . VAL B 1 40 ? 14.039 2.643 8.328 1 97.94 40 VAL B CA 1
ATOM 1380 C C . VAL B 1 40 ? 13.633 2.184 9.727 1 97.94 40 VAL B C 1
ATOM 1382 O O . VAL B 1 40 ? 13.922 2.857 10.719 1 97.94 40 VAL B O 1
ATOM 1385 N N . GLY B 1 41 ? 12.82 1.069 9.805 1 98.25 41 GLY B N 1
ATOM 1386 C CA . GLY B 1 41 ? 12.375 0.535 11.078 1 98.25 41 GLY B CA 1
ATOM 1387 C C . GLY B 1 41 ? 11.109 1.199 11.594 1 98.25 41 GLY B C 1
ATOM 1388 O O . GLY B 1 41 ? 10.656 0.908 12.703 1 98.25 41 GLY B O 1
ATOM 1389 N N . GLU B 1 42 ? 10.555 2.051 10.852 1 98.75 42 GLU B N 1
ATOM 1390 C CA . GLU B 1 42 ? 9.328 2.762 11.211 1 98.75 42 GLU B CA 1
ATOM 1391 C C . GLU B 1 42 ? 8.125 2.201 10.469 1 98.75 42 GLU B C 1
ATOM 1393 O O . GLU B 1 42 ? 8.211 1.885 9.281 1 98.75 42 GLU B O 1
ATOM 1398 N N . SER B 1 43 ? 7.008 2.105 11.102 1 98.88 43 SER B N 1
ATOM 1399 C CA . SER B 1 43 ? 5.793 1.688 10.406 1 98.88 43 SER B CA 1
ATOM 1400 C C . SER B 1 43 ? 5.227 2.82 9.555 1 98.88 43 SER B C 1
ATOM 1402 O O . SER B 1 43 ? 5.477 3.996 9.828 1 98.88 43 SER B O 1
ATOM 1404 N N . LEU B 1 44 ? 4.457 2.438 8.586 1 98.94 44 LEU B N 1
ATOM 1405 C CA . LEU B 1 44 ? 3.803 3.422 7.73 1 98.94 44 LEU B CA 1
ATOM 1406 C C . LEU B 1 44 ? 2.902 4.34 8.547 1 98.94 44 LEU B C 1
ATOM 1408 O O . LEU B 1 44 ? 2.936 5.562 8.383 1 98.94 44 LEU B O 1
ATOM 1412 N N . GLN B 1 45 ? 2.123 3.746 9.445 1 98.88 45 GLN B N 1
ATOM 1413 C CA . GLN B 1 45 ? 1.199 4.516 10.273 1 98.88 45 GLN B CA 1
ATOM 1414 C C . GLN B 1 45 ? 1.949 5.484 11.188 1 98.88 45 GLN B C 1
ATOM 1416 O O . GLN B 1 45 ? 1.578 6.652 11.297 1 98.88 45 GLN B O 1
ATOM 1421 N N . ARG B 1 46 ? 3.004 5.012 11.781 1 98.81 46 ARG B N 1
ATOM 1422 C CA . ARG B 1 46 ? 3.785 5.863 12.672 1 98.81 46 ARG B CA 1
ATOM 1423 C C . ARG B 1 46 ? 4.414 7.023 11.906 1 98.81 46 ARG B C 1
ATOM 1425 O O . ARG B 1 46 ? 4.516 8.141 12.43 1 98.81 46 ARG B O 1
ATOM 1432 N N . ALA B 1 47 ? 4.883 6.742 10.719 1 98.88 47 ALA B N 1
ATOM 1433 C CA . ALA B 1 47 ? 5.449 7.801 9.891 1 98.88 47 ALA B CA 1
ATOM 1434 C C . ALA B 1 47 ? 4.414 8.883 9.594 1 98.88 47 ALA B C 1
ATOM 1436 O O . ALA B 1 47 ? 4.703 10.078 9.719 1 98.88 47 ALA B O 1
ATOM 1437 N N . ALA B 1 48 ? 3.182 8.469 9.242 1 98.94 48 ALA B N 1
ATOM 1438 C CA . ALA B 1 48 ? 2.115 9.422 8.961 1 98.94 48 ALA B CA 1
ATOM 1439 C C . ALA B 1 48 ? 1.807 10.281 10.188 1 98.94 48 ALA B C 1
ATOM 1441 O O . ALA B 1 48 ? 1.645 11.5 10.078 1 98.94 48 ALA B O 1
ATOM 1442 N N . ILE B 1 49 ? 1.799 9.578 11.297 1 98.94 49 ILE B N 1
ATOM 1443 C CA . ILE B 1 49 ? 1.509 10.258 12.555 1 98.94 49 ILE B CA 1
ATOM 1444 C C . ILE B 1 49 ? 2.639 11.227 12.883 1 98.94 49 ILE B C 1
ATOM 1446 O O . ILE B 1 49 ? 2.395 12.398 13.172 1 98.94 49 ILE B O 1
ATOM 1450 N N . ARG B 1 50 ? 3.908 10.773 12.836 1 98.81 50 ARG B N 1
ATOM 1451 C CA . ARG B 1 50 ? 5.074 11.586 13.156 1 98.81 50 ARG B CA 1
ATOM 1452 C C . ARG B 1 50 ? 5.18 12.789 12.227 1 98.81 50 ARG B C 1
ATOM 1454 O O . ARG B 1 50 ? 5.359 13.922 12.68 1 98.81 50 ARG B O 1
ATOM 1461 N N . GLU B 1 51 ? 5.078 12.57 10.93 1 98.5 51 GLU B N 1
ATOM 1462 C CA . GLU B 1 51 ? 5.203 13.641 9.945 1 98.5 51 GLU B CA 1
ATOM 1463 C C . GLU B 1 51 ? 4.117 14.695 10.133 1 98.5 51 GLU B C 1
ATOM 1465 O O . GLU B 1 51 ? 4.367 15.891 9.961 1 98.5 51 GLU B O 1
ATOM 1470 N N . THR B 1 52 ? 2.836 14.258 10.453 1 98.75 52 THR B N 1
ATOM 1471 C CA . THR B 1 52 ? 1.754 15.211 10.68 1 98.75 52 THR B CA 1
ATOM 1472 C C . THR B 1 52 ? 2.07 16.109 11.875 1 98.75 52 THR B C 1
ATOM 1474 O O . THR B 1 52 ? 1.916 17.328 11.797 1 98.75 52 THR B O 1
ATOM 1477 N N . LYS B 1 53 ? 2.559 15.445 12.898 1 98.62 53 LYS B N 1
ATOM 1478 C CA . LYS B 1 53 ? 2.943 16.203 14.086 1 98.62 53 LYS B CA 1
ATOM 1479 C C . LYS B 1 53 ? 4.078 17.172 13.773 1 98.62 53 LYS B C 1
ATOM 1481 O O . LYS B 1 53 ? 4.016 18.359 14.141 1 98.62 53 LYS B O 1
ATOM 1486 N N . GLU B 1 54 ? 5.109 16.734 13.117 1 98.12 54 GLU B N 1
ATOM 1487 C CA . GLU B 1 54 ? 6.281 17.547 12.805 1 98.12 54 GLU B CA 1
ATOM 1488 C C . GLU B 1 54 ? 5.91 18.719 11.906 1 98.12 54 GLU B C 1
ATOM 1490 O O . GLU B 1 54 ? 6.43 19.828 12.086 1 98.12 54 GLU B O 1
ATOM 1495 N N . GLU B 1 55 ? 5.008 18.531 10.984 1 97.69 55 GLU B N 1
ATOM 1496 C CA . GLU B 1 55 ? 4.75 19.531 9.938 1 97.69 55 GLU B CA 1
ATOM 1497 C C . GLU B 1 55 ? 3.623 20.469 10.344 1 97.69 55 GLU B C 1
ATOM 1499 O O . GLU B 1 55 ? 3.496 21.562 9.789 1 97.69 55 GLU B O 1
ATOM 1504 N N . SER B 1 56 ? 2.711 20.062 11.305 1 98.31 56 SER B N 1
ATOM 1505 C CA . SER B 1 56 ? 1.514 20.859 11.555 1 98.31 56 SER B CA 1
ATOM 1506 C C . SER B 1 56 ? 1.296 21.062 13.047 1 98.31 56 SER B C 1
ATOM 1508 O O . SER B 1 56 ? 0.494 21.922 13.453 1 98.31 56 SER B O 1
ATOM 1510 N N . GLY B 1 57 ? 1.96 20.266 13.883 1 98.44 57 GLY B N 1
ATOM 1511 C CA . GLY B 1 57 ? 1.771 20.344 15.328 1 98.44 57 GLY B CA 1
ATOM 1512 C C . GLY B 1 57 ? 0.586 19.531 15.812 1 98.44 57 GLY B C 1
ATOM 1513 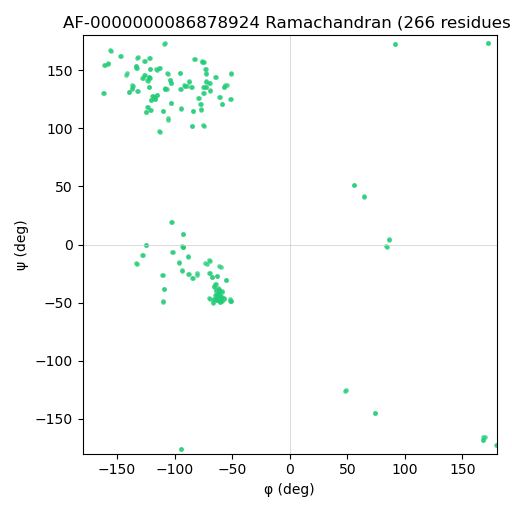O O . GLY B 1 57 ? 0.358 19.406 17.016 1 98.44 57 GLY B O 1
ATOM 1514 N N . ILE B 1 58 ? -0.167 18.891 14.977 1 98.75 58 ILE B N 1
ATOM 1515 C CA . ILE B 1 58 ? -1.422 18.234 15.328 1 98.75 58 ILE B CA 1
ATOM 1516 C C . ILE B 1 58 ? -1.17 16.766 15.625 1 98.75 58 ILE B C 1
ATOM 1518 O O . ILE B 1 58 ? -0.419 16.094 14.906 1 98.75 58 ILE B O 1
ATOM 1522 N N . ASP B 1 59 ? -1.731 16.25 16.703 1 98.88 59 ASP B N 1
ATOM 1523 C CA . ASP B 1 59 ? -1.767 14.82 17.016 1 98.88 59 ASP B CA 1
ATOM 1524 C C . ASP B 1 59 ? -2.947 14.133 16.344 1 98.88 59 ASP B C 1
ATOM 1526 O O . ASP B 1 59 ? -4.074 14.633 16.375 1 98.88 59 ASP B O 1
ATOM 1530 N N . ILE B 1 60 ? -2.672 12.977 15.773 1 98.94 60 ILE B N 1
ATOM 1531 C CA . ILE B 1 60 ? -3.762 12.352 15.031 1 98.94 60 ILE B CA 1
ATOM 1532 C C . ILE B 1 60 ? -3.863 10.875 15.422 1 98.94 60 ILE B C 1
ATOM 1534 O O . ILE B 1 60 ? -2.926 10.312 15.992 1 98.94 60 ILE B O 1
ATOM 1538 N N . GLU B 1 61 ? -5.016 10.305 15.141 1 98.88 61 GLU B N 1
ATOM 1539 C CA . GLU B 1 61 ? -5.289 8.875 15.148 1 98.88 61 GLU B CA 1
ATOM 1540 C C . GLU B 1 61 ? -5.676 8.383 13.758 1 98.88 61 GLU B C 1
ATOM 1542 O O . GLU B 1 61 ? -6.582 8.93 13.125 1 98.88 61 GLU B O 1
ATOM 1547 N N . ILE B 1 62 ? -4.922 7.379 13.344 1 98.88 62 ILE B N 1
ATOM 1548 C CA . ILE B 1 62 ? -5.242 6.793 12.055 1 98.88 62 ILE B CA 1
ATOM 1549 C C . ILE B 1 62 ? -6.57 6.043 12.141 1 98.88 62 ILE B C 1
ATOM 1551 O O . ILE B 1 62 ? -6.781 5.25 13.055 1 98.88 62 ILE B O 1
ATOM 1555 N N . THR B 1 63 ? -7.453 6.285 11.172 1 98.62 63 THR B N 1
ATOM 1556 C CA . THR B 1 63 ? -8.758 5.633 11.203 1 98.62 63 THR B CA 1
ATOM 1557 C C . THR B 1 63 ? -8.867 4.598 10.086 1 98.62 63 THR B C 1
ATOM 1559 O O . THR B 1 63 ? -9.664 3.658 10.18 1 98.62 63 THR B O 1
ATOM 1562 N N . ARG B 1 64 ? -8.117 4.805 9.031 1 98.31 64 ARG B N 1
ATOM 1563 C CA . ARG B 1 64 ? -8.289 3.904 7.895 1 98.31 64 ARG B CA 1
ATOM 1564 C C . ARG B 1 64 ? -7.094 3.977 6.949 1 98.31 64 ARG B C 1
ATOM 1566 O O . ARG B 1 64 ? -6.586 5.062 6.664 1 98.31 64 ARG B O 1
ATOM 1573 N N . PHE B 1 65 ? -6.578 2.844 6.598 1 98.94 65 PHE B N 1
ATOM 1574 C CA . PHE B 1 65 ? -5.73 2.762 5.414 1 98.94 65 PHE B CA 1
ATOM 1575 C C . PHE B 1 65 ? -6.562 2.891 4.145 1 98.94 65 PHE B C 1
ATOM 1577 O O . PHE B 1 65 ? -7.617 2.266 4.02 1 98.94 65 PHE B O 1
ATOM 1584 N N . CYS B 1 66 ? -6.074 3.715 3.156 1 98.94 66 CYS B N 1
ATOM 1585 C CA . CYS B 1 66 ? -6.922 3.992 2 1 98.94 66 CYS B CA 1
ATOM 1586 C C . CYS B 1 66 ? -6.379 3.309 0.751 1 98.94 66 CYS B C 1
ATOM 1588 O O . CYS B 1 66 ? -7.141 2.711 -0.013 1 98.94 66 CYS B O 1
ATOM 1590 N N . GLY B 1 67 ? -5.102 3.469 0.502 1 98.88 67 GLY B N 1
ATOM 1591 C CA . GLY B 1 67 ? -4.527 2.969 -0.737 1 98.88 67 GLY B CA 1
ATOM 1592 C C . GLY B 1 67 ? -3.123 3.48 -0.994 1 98.88 67 GLY B C 1
ATOM 1593 O O . GLY B 1 67 ? -2.467 3.99 -0.084 1 98.88 67 GLY B O 1
ATOM 1594 N N . VAL B 1 68 ? -2.666 3.303 -2.217 1 98.94 68 VAL B N 1
ATOM 1595 C CA . VAL B 1 68 ? -1.271 3.555 -2.566 1 98.94 68 VAL B CA 1
ATOM 1596 C C . VAL B 1 68 ? -1.198 4.293 -3.9 1 98.94 68 VAL B C 1
ATOM 1598 O O . VAL B 1 68 ? -1.923 3.959 -4.844 1 98.94 68 VAL B O 1
ATOM 1601 N N . PHE B 1 69 ? -0.382 5.316 -3.934 1 98.94 69 PHE B N 1
ATOM 1602 C CA . PHE B 1 69 ? 0.097 5.883 -5.188 1 98.94 69 PHE B CA 1
ATOM 1603 C C . PHE B 1 69 ? 1.561 5.531 -5.422 1 98.94 69 PHE B C 1
ATOM 1605 O O . PHE B 1 69 ? 2.379 5.621 -4.504 1 98.94 69 PHE B O 1
ATOM 1612 N N . GLN B 1 70 ? 1.891 5.102 -6.609 1 98.94 70 GLN B N 1
ATOM 1613 C CA . GLN B 1 70 ? 3.281 4.773 -6.906 1 98.94 70 GLN B CA 1
ATOM 1614 C C . GLN B 1 70 ? 3.818 5.625 -8.055 1 98.94 70 GLN B C 1
ATOM 1616 O O . GLN B 1 70 ? 3.264 5.613 -9.148 1 98.94 70 GLN B O 1
ATOM 1621 N N . ASN B 1 71 ? 4.809 6.465 -7.77 1 98.75 71 ASN B N 1
ATOM 1622 C CA . ASN B 1 71 ? 5.652 6.992 -8.836 1 98.75 71 ASN B CA 1
ATOM 1623 C C . ASN B 1 71 ? 6.645 5.941 -9.336 1 98.75 71 ASN B C 1
ATOM 1625 O O . ASN B 1 71 ? 7.672 5.703 -8.703 1 98.75 71 ASN B O 1
ATOM 1629 N N . VAL B 1 72 ? 6.367 5.352 -10.461 1 98.69 72 VAL B N 1
ATOM 1630 C CA . VAL B 1 72 ? 7.102 4.184 -10.922 1 98.69 72 VAL B CA 1
ATOM 1631 C C . VAL B 1 72 ? 8.523 4.586 -11.32 1 98.69 72 VAL B C 1
ATOM 1633 O O . VAL B 1 72 ? 9.492 3.967 -10.891 1 98.69 72 VAL B O 1
ATOM 1636 N N . GLU B 1 73 ? 8.648 5.645 -12.062 1 98.12 73 GLU B N 1
ATOM 1637 C CA . GLU B 1 73 ? 9.938 6.078 -12.586 1 98.12 73 GLU B CA 1
ATOM 1638 C C . GLU B 1 73 ? 10.906 6.41 -11.461 1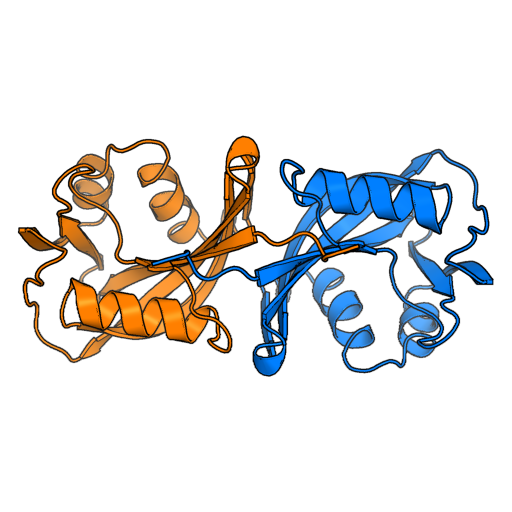 98.12 73 GLU B C 1
ATOM 1640 O O . GLU B 1 73 ? 12.094 6.066 -11.523 1 98.12 73 GLU B O 1
ATOM 1645 N N . ASP B 1 74 ? 10.391 7.031 -10.422 1 98.06 74 ASP B N 1
ATOM 1646 C CA . ASP B 1 74 ? 11.242 7.484 -9.328 1 98.06 74 ASP B CA 1
ATOM 1647 C C . ASP B 1 74 ? 11.336 6.43 -8.227 1 98.06 74 ASP B C 1
ATOM 1649 O O . ASP B 1 74 ? 12.039 6.621 -7.234 1 98.06 74 ASP B O 1
ATOM 1653 N N . SER B 1 75 ? 10.633 5.305 -8.352 1 98.38 75 SER B N 1
ATOM 1654 C CA . SER B 1 75 ? 10.602 4.219 -7.375 1 98.38 75 SER B CA 1
ATOM 1655 C C . SER B 1 75 ? 10.18 4.723 -6 1 98.38 75 SER B C 1
ATOM 1657 O O . SER B 1 75 ? 10.852 4.449 -5.004 1 98.38 75 SER B O 1
ATOM 1659 N N . ILE B 1 76 ? 9.055 5.441 -5.996 1 98.75 76 ILE B N 1
ATOM 1660 C CA . ILE B 1 76 ? 8.477 5.957 -4.762 1 98.75 76 ILE B CA 1
ATOM 1661 C C . ILE B 1 76 ? 7.09 5.352 -4.551 1 98.75 76 ILE B C 1
ATOM 1663 O O . ILE B 1 76 ? 6.254 5.371 -5.457 1 98.75 76 ILE B O 1
ATOM 1667 N N . VAL B 1 77 ? 6.855 4.777 -3.41 1 98.88 77 VAL B N 1
ATOM 1668 C CA . VAL B 1 77 ? 5.555 4.25 -3.008 1 98.88 77 VAL B CA 1
ATOM 1669 C C . VAL B 1 77 ? 4.965 5.121 -1.901 1 98.88 77 VAL B C 1
ATOM 1671 O O . VAL B 1 77 ? 5.516 5.199 -0.801 1 98.88 77 VAL B O 1
ATOM 1674 N N . ASN B 1 78 ? 3.861 5.758 -2.221 1 98.88 78 ASN B N 1
ATOM 1675 C CA . ASN B 1 78 ? 3.184 6.633 -1.27 1 98.88 78 ASN B CA 1
ATOM 1676 C C . ASN B 1 78 ? 1.947 5.961 -0.677 1 98.88 78 ASN B C 1
ATOM 1678 O O . ASN B 1 78 ? 1.025 5.594 -1.406 1 98.88 78 ASN B O 1
ATOM 1682 N N . THR B 1 79 ? 1.893 5.832 0.59 1 98.94 79 THR B N 1
ATOM 1683 C CA . THR B 1 79 ? 0.759 5.23 1.283 1 98.94 79 THR B CA 1
ATOM 1684 C C . THR B 1 79 ? -0.113 6.305 1.927 1 98.94 79 THR B C 1
ATOM 1686 O O . THR B 1 79 ? 0.4 7.289 2.461 1 98.94 79 THR B O 1
ATOM 1689 N N . LEU B 1 80 ? -1.394 6.121 1.834 1 98.94 80 LEU B N 1
ATOM 1690 C CA . LEU B 1 80 ? -2.318 7.164 2.268 1 98.94 80 LEU B CA 1
ATOM 1691 C C . LEU B 1 80 ? -3.264 6.637 3.342 1 98.94 80 LEU B C 1
ATOM 1693 O O . LEU B 1 80 ? -3.838 5.559 3.197 1 98.94 80 LEU B O 1
ATOM 1697 N N . PHE B 1 81 ? -3.455 7.434 4.375 1 98.94 81 PHE B N 1
ATOM 1698 C CA . PHE B 1 81 ? -4.32 7.102 5.504 1 98.94 81 PHE B CA 1
ATOM 1699 C C . PHE B 1 81 ? -5.348 8.203 5.738 1 98.94 81 PHE B C 1
ATOM 1701 O O . PHE B 1 81 ? -5.062 9.383 5.508 1 98.94 81 PHE B O 1
ATOM 1708 N N . LEU B 1 82 ? -6.504 7.812 6.156 1 98.88 82 LEU B N 1
ATOM 1709 C CA . LEU B 1 82 ? -7.457 8.727 6.777 1 98.88 82 LEU B CA 1
ATOM 1710 C C . LEU B 1 82 ? -7.219 8.82 8.281 1 98.88 82 LEU B C 1
ATOM 1712 O O . LEU B 1 82 ? -6.906 7.816 8.93 1 98.88 82 LEU B O 1
ATOM 1716 N N . ALA B 1 83 ? -7.34 10.023 8.812 1 98.94 83 ALA B N 1
ATOM 1717 C CA . ALA B 1 83 ? -7.074 10.219 10.234 1 98.94 83 ALA B CA 1
ATOM 1718 C C . ALA B 1 83 ? -7.977 11.297 10.82 1 98.94 83 ALA B C 1
ATOM 1720 O O . ALA B 1 83 ? -8.578 12.078 10.086 1 98.94 83 ALA B O 1
ATOM 1721 N N . LYS B 1 84 ? -8.094 11.312 12.102 1 98.88 84 LYS B N 1
ATOM 1722 C CA . LYS B 1 84 ? -8.773 12.375 12.844 1 98.88 84 LYS B CA 1
ATOM 1723 C C . LYS B 1 84 ? -7.828 13.023 13.852 1 98.88 84 LYS B C 1
ATOM 1725 O O . LYS B 1 84 ? -6.984 12.352 14.445 1 98.88 84 LYS B O 1
ATOM 1730 N N . PRO B 1 85 ? -7.98 14.344 14.023 1 98.88 85 PRO B N 1
ATOM 1731 C CA . PRO B 1 85 ? -7.176 14.992 15.055 1 98.88 85 PRO B CA 1
ATOM 1732 C C . PRO B 1 85 ? -7.605 14.602 16.469 1 98.88 85 PRO B C 1
ATOM 1734 O O . PRO B 1 85 ? -8.805 14.492 16.75 1 98.88 85 PRO B O 1
ATOM 1737 N N . ILE B 1 86 ? -6.656 14.391 17.328 1 98.81 86 ILE B N 1
ATOM 1738 C CA . ILE B 1 86 ? -6.996 14.023 18.688 1 98.81 86 ILE B CA 1
ATOM 1739 C C . ILE B 1 86 ? -6.336 14.992 19.672 1 98.81 86 ILE B C 1
ATOM 1741 O O . ILE B 1 86 ? -6.418 14.812 20.891 1 98.81 86 ILE B O 1
ATOM 1745 N N . GLY B 1 87 ? -5.621 15.906 19.172 1 98.44 87 GLY B N 1
ATOM 1746 C CA . GLY B 1 87 ? -4.973 16.922 19.984 1 98.44 87 GLY B CA 1
ATOM 1747 C C . GLY B 1 87 ? -3.943 17.734 19.219 1 98.44 87 GLY B C 1
ATOM 1748 O O . GLY B 1 87 ? -3.969 17.766 17.984 1 98.44 87 GLY B O 1
ATOM 1749 N N . GLY B 1 88 ? -3.18 18.469 19.969 1 97.94 88 GLY B N 1
ATOM 1750 C CA . GLY B 1 88 ? -2.16 19.312 19.359 1 97.94 88 GLY B CA 1
ATOM 1751 C C . GLY B 1 88 ? -2.652 20.719 19.047 1 97.94 88 GLY B C 1
ATOM 1752 O O . GLY B 1 88 ? -3.824 21.031 19.266 1 97.94 88 GLY B O 1
ATOM 1753 N N . GLN B 1 89 ? -1.645 21.516 18.641 1 97.19 89 GLN B N 1
ATOM 1754 C CA . GLN B 1 89 ? -1.906 22.891 18.234 1 97.19 89 GLN B CA 1
ATOM 1755 C C . GLN B 1 89 ? -1.214 23.203 16.906 1 97.19 89 GLN B C 1
ATOM 1757 O O . GLN B 1 89 ? -0.031 22.906 16.734 1 97.19 89 GLN B O 1
ATOM 1762 N N . LEU B 1 90 ? -2.045 23.797 16.078 1 97 90 LEU B N 1
ATOM 1763 C CA . LEU B 1 90 ? -1.462 24.172 14.789 1 97 90 LEU B CA 1
ATOM 1764 C C . LEU B 1 90 ? -0.176 24.969 14.992 1 97 90 LEU B C 1
ATOM 1766 O O . LEU B 1 90 ? -0.161 25.953 15.734 1 97 90 LEU B O 1
ATOM 1770 N N . THR B 1 91 ? 0.864 24.5 14.383 1 95.06 91 THR B N 1
ATOM 1771 C CA . THR B 1 91 ? 2.154 25.172 14.445 1 95.06 91 THR B CA 1
ATOM 1772 C C . THR B 1 91 ? 2.873 25.094 13.102 1 95.06 91 THR B C 1
ATOM 1774 O O . THR B 1 91 ? 2.785 24.094 12.406 1 95.06 91 THR B O 1
ATOM 1777 N N . VAL B 1 92 ? 3.576 26.078 12.781 1 90.19 92 VAL B N 1
ATOM 1778 C CA . VAL B 1 92 ? 4.379 26.094 11.562 1 90.19 92 VAL B CA 1
ATOM 1779 C C . VAL B 1 92 ? 5.766 25.516 11.852 1 90.19 92 VAL B C 1
ATOM 1781 O O . VAL B 1 92 ? 6.34 25.781 12.914 1 90.19 92 VAL B O 1
ATOM 1784 N N . SER B 1 93 ? 6.164 24.719 10.945 1 86.31 93 SER B N 1
ATOM 1785 C CA . SER B 1 93 ? 7.492 24.125 11.078 1 86.31 93 SER B CA 1
ATOM 1786 C C . SER B 1 93 ? 8.461 24.703 10.055 1 86.31 93 SER B C 1
ATOM 1788 O O . SER B 1 93 ? 8.086 25.531 9.227 1 86.31 93 SER B O 1
ATOM 1790 N N . ASN B 1 94 ? 9.727 24.344 10.195 1 83.56 94 ASN B N 1
ATOM 1791 C CA . ASN B 1 94 ? 10.734 24.766 9.227 1 83.56 94 ASN B CA 1
ATOM 1792 C C . ASN B 1 94 ? 10.414 24.266 7.824 1 83.56 94 ASN B C 1
ATOM 1794 O O . ASN B 1 94 ? 10.875 24.844 6.836 1 83.56 94 ASN B O 1
ATOM 1798 N N . GLU B 1 95 ? 9.562 23.234 7.785 1 81.25 95 GLU B N 1
ATOM 1799 C CA . GLU B 1 95 ? 9.258 22.609 6.504 1 81.25 95 GLU B CA 1
ATOM 1800 C C . GLU B 1 95 ? 7.969 23.172 5.906 1 81.25 95 GLU B C 1
ATOM 1802 O O . GLU B 1 95 ? 7.695 22.984 4.719 1 81.25 95 GLU B O 1
ATOM 1807 N N . SER B 1 96 ? 7.238 23.828 6.738 1 87.62 96 SER B N 1
ATOM 1808 C CA . SER B 1 96 ? 5.949 24.359 6.289 1 87.62 96 SER B CA 1
ATOM 1809 C C . SER B 1 96 ? 5.855 25.859 6.496 1 87.62 96 SER B C 1
ATOM 1811 O O . SER B 1 96 ? 6.336 26.391 7.508 1 87.62 96 SER B O 1
ATOM 1813 N N . LEU B 1 97 ? 5.246 26.516 5.508 1 92.69 97 LEU B N 1
ATOM 1814 C CA . LEU B 1 97 ? 5.059 27.969 5.562 1 92.69 97 LEU B CA 1
ATOM 1815 C C . LEU B 1 97 ? 3.766 28.312 6.293 1 92.69 97 LEU B C 1
ATOM 1817 O O . LEU B 1 97 ? 3.621 29.438 6.805 1 92.69 97 LEU B O 1
ATOM 1821 N N . ASP B 1 98 ? 2.859 27.438 6.293 1 96.06 98 ASP B N 1
ATOM 1822 C CA . ASP B 1 98 ? 1.555 27.609 6.922 1 96.06 98 ASP B CA 1
ATOM 1823 C C . ASP B 1 98 ? 0.872 26.266 7.16 1 96.06 98 ASP B C 1
ATOM 1825 O O . ASP B 1 98 ? 1.214 25.266 6.52 1 96.06 98 ASP B O 1
ATOM 1829 N N . THR B 1 99 ? -0.001 26.188 8.117 1 97.69 99 THR B N 1
ATOM 1830 C CA . THR B 1 99 ? -0.842 25.031 8.406 1 97.69 99 THR B CA 1
ATOM 1831 C C . THR B 1 99 ? -2.258 25.469 8.773 1 97.69 99 THR B C 1
ATOM 1833 O O . THR B 1 99 ? -2.441 26.375 9.602 1 97.69 99 THR B O 1
ATOM 1836 N N . ARG B 1 100 ? -3.271 24.859 8.156 1 97.81 100 ARG B N 1
ATOM 1837 C CA . ARG B 1 100 ? -4.641 25.312 8.375 1 97.81 100 ARG B CA 1
ATOM 1838 C C . ARG B 1 100 ? -5.641 24.203 8.047 1 97.81 100 ARG B C 1
ATOM 1840 O O . ARG B 1 100 ? -5.336 23.297 7.27 1 97.81 100 ARG B O 1
ATOM 1847 N N . TYR B 1 101 ? -6.801 24.344 8.688 1 98.69 101 TYR B N 1
ATOM 1848 C CA . TYR B 1 101 ? -7.957 23.547 8.297 1 98.69 101 TYR B CA 1
ATOM 1849 C C . TYR B 1 101 ? -8.797 24.266 7.258 1 98.69 101 TYR B C 1
ATOM 1851 O O . TYR B 1 101 ? -9.031 25.484 7.371 1 98.69 101 TYR B O 1
ATOM 1859 N N . PHE B 1 102 ? -9.211 23.562 6.293 1 98.81 102 PHE B N 1
ATOM 1860 C CA . PHE B 1 102 ? -10.102 24.078 5.27 1 98.81 102 PHE B CA 1
ATOM 1861 C C . PHE B 1 102 ? -11.328 23.188 5.102 1 98.81 102 PHE B C 1
ATOM 1863 O O . PHE B 1 102 ? -11.219 21.953 5.176 1 98.81 102 PHE B O 1
ATOM 1870 N N . PRO B 1 103 ? -12.5 23.797 4.844 1 98.69 103 PRO B N 1
ATOM 1871 C CA . PRO B 1 103 ? -13.586 22.938 4.383 1 98.69 103 PRO B CA 1
ATOM 1872 C C . PRO B 1 103 ? -13.172 22.047 3.215 1 98.69 103 PRO B C 1
ATOM 1874 O O . PRO B 1 103 ? -12.367 22.453 2.371 1 98.69 103 PRO B O 1
ATOM 1877 N N . VAL B 1 104 ? -13.703 20.891 3.148 1 98.06 104 VAL B N 1
ATOM 1878 C CA . VAL B 1 104 ? -13.273 19.859 2.219 1 98.06 104 VAL B CA 1
ATOM 1879 C C . VAL B 1 104 ? -13.234 20.406 0.799 1 98.06 104 VAL B C 1
ATOM 1881 O O . VAL B 1 104 ? -12.234 20.266 0.092 1 98.06 104 VAL B O 1
ATOM 1884 N N . GLU B 1 105 ? -14.242 21.094 0.357 1 97.62 105 GLU B N 1
ATOM 1885 C CA . GLU B 1 105 ? -14.312 21.609 -1.007 1 97.62 105 GLU B CA 1
ATOM 1886 C C . GLU B 1 105 ? -13.227 22.641 -1.265 1 97.62 105 GLU B C 1
ATOM 1888 O O . GLU B 1 105 ? -12.602 22.641 -2.332 1 97.62 105 GLU B O 1
ATOM 1893 N N . GLU B 1 106 ? -13.047 23.484 -0.359 1 98.62 106 GLU B N 1
ATOM 1894 C CA . GLU B 1 106 ? -11.992 24.484 -0.477 1 98.62 106 GLU B CA 1
ATOM 1895 C C . GLU B 1 106 ? -10.609 23.828 -0.509 1 98.62 106 GLU B C 1
ATOM 1897 O O . GLU B 1 106 ? -9.758 24.219 -1.31 1 98.62 106 GLU B O 1
ATOM 1902 N N . ALA B 1 107 ? -10.383 22.922 0.401 1 98.62 107 ALA B N 1
ATOM 1903 C CA . ALA B 1 107 ? -9.117 22.188 0.438 1 98.62 107 ALA B CA 1
ATOM 1904 C C . ALA B 1 107 ? -8.789 21.594 -0.929 1 98.62 107 ALA B C 1
ATOM 1906 O O . ALA B 1 107 ? -7.664 21.734 -1.416 1 98.62 107 ALA B O 1
ATOM 1907 N N . LEU B 1 108 ? -9.797 20.922 -1.518 1 98.19 108 LEU B N 1
ATOM 1908 C CA . LEU B 1 108 ? -9.594 20.281 -2.805 1 98.19 108 LEU B CA 1
ATOM 1909 C C . LEU B 1 108 ? -9.266 21.297 -3.889 1 98.19 108 LEU B C 1
ATOM 1911 O O . LEU B 1 108 ? -8.516 21 -4.82 1 98.19 108 LEU B O 1
ATOM 1915 N N . SER B 1 109 ? -9.711 22.516 -3.736 1 98.19 109 SER B N 1
ATOM 1916 C CA . SER B 1 109 ? -9.438 23.562 -4.707 1 98.19 109 SER B CA 1
ATOM 1917 C C . SER B 1 109 ? -8.047 24.156 -4.508 1 98.19 109 SER B C 1
ATOM 1919 O O . SER B 1 109 ? -7.438 24.656 -5.453 1 98.19 109 SER B O 1
ATOM 1921 N N . LEU B 1 110 ? -7.527 24.078 -3.354 1 98.31 110 LEU B N 1
ATOM 1922 C CA . LEU B 1 110 ? -6.254 24.703 -3.004 1 98.31 110 LEU B CA 1
ATOM 1923 C C . LEU B 1 110 ? -5.086 23.797 -3.371 1 98.31 110 LEU B C 1
ATOM 1925 O O . LEU B 1 110 ? -3.969 24.266 -3.586 1 98.31 110 LEU B O 1
ATOM 1929 N N . VAL B 1 111 ? -5.34 22.5 -3.361 1 98.5 111 VAL B N 1
ATOM 1930 C CA . VAL B 1 111 ? -4.297 21.531 -3.676 1 98.5 111 VAL B CA 1
ATOM 1931 C C . VAL B 1 111 ? -4.188 21.359 -5.191 1 98.5 111 VAL B C 1
ATOM 1933 O O . VAL B 1 111 ? -5.09 20.828 -5.828 1 98.5 111 VAL B O 1
ATOM 1936 N N . THR B 1 112 ? -3.043 21.766 -5.746 1 97.12 112 THR B N 1
ATOM 1937 C CA . THR B 1 112 ? -2.979 21.828 -7.203 1 97.12 112 THR B CA 1
ATOM 1938 C C . THR B 1 112 ? -1.771 21.062 -7.727 1 97.12 112 THR B C 1
ATOM 1940 O O . THR B 1 112 ? -1.636 20.844 -8.93 1 97.12 112 THR B O 1
ATOM 1943 N N . TRP B 1 113 ? -0.935 20.656 -6.863 1 96.5 113 TRP B N 1
ATOM 1944 C CA . TRP B 1 113 ? 0.322 20.047 -7.289 1 96.5 113 TRP B CA 1
ATOM 1945 C C . TRP B 1 113 ? 0.102 18.609 -7.754 1 96.5 113 TRP B C 1
ATOM 1947 O O . TRP B 1 113 ? -0.323 17.766 -6.973 1 96.5 113 TRP B O 1
ATOM 1957 N N . LYS B 1 114 ? 0.364 18.359 -9.023 1 96.12 114 LYS B N 1
ATOM 1958 C CA . LYS B 1 114 ? 0.334 17.016 -9.586 1 96.12 114 LYS B CA 1
ATOM 1959 C C . LYS B 1 114 ? -0.942 16.281 -9.188 1 96.12 114 LYS B C 1
ATOM 1961 O O . LYS B 1 114 ? -2.049 16.75 -9.453 1 96.12 114 LYS B O 1
ATOM 1966 N N . ASN B 1 115 ? -0.836 15.07 -8.594 1 98.12 115 ASN B N 1
ATOM 1967 C CA . ASN B 1 115 ? -2.008 14.25 -8.312 1 98.12 115 ASN B CA 1
ATOM 1968 C C . ASN B 1 115 ? -2.393 14.32 -6.836 1 98.12 115 ASN B C 1
ATOM 1970 O O . ASN B 1 115 ? -3.066 13.422 -6.324 1 98.12 115 ASN B O 1
ATOM 1974 N N . PHE B 1 116 ? -1.941 15.32 -6.148 1 98.44 116 PHE B N 1
ATOM 1975 C CA . PHE B 1 116 ? -2.178 15.406 -4.715 1 98.44 116 PHE B CA 1
ATOM 1976 C C . PHE B 1 116 ? -3.662 15.594 -4.418 1 98.44 116 PHE B C 1
ATOM 1978 O O . PHE B 1 116 ? -4.176 15.07 -3.428 1 98.44 116 PHE B O 1
ATOM 1985 N N . LYS B 1 117 ? -4.316 16.344 -5.293 1 98.5 117 LYS B N 1
ATOM 1986 C CA . LYS B 1 117 ? -5.758 16.5 -5.125 1 98.5 117 LYS B CA 1
ATOM 1987 C C . LYS B 1 117 ? -6.465 15.156 -5.207 1 98.5 117 LYS B C 1
ATOM 1989 O O . LYS B 1 117 ? -7.34 14.852 -4.391 1 98.5 117 LYS B O 1
ATOM 1994 N N . GLN B 1 118 ? -6.141 14.367 -6.172 1 98.69 118 GLN B N 1
ATOM 1995 C CA . GLN B 1 118 ? -6.742 13.055 -6.363 1 98.69 118 GLN B CA 1
ATOM 1996 C C . GLN B 1 118 ? -6.516 12.164 -5.145 1 98.69 118 GLN B C 1
ATOM 1998 O O . GLN B 1 118 ? -7.398 11.398 -4.758 1 98.69 118 GLN B O 1
ATOM 2003 N N . ARG B 1 119 ? -5.297 12.227 -4.551 1 98.81 119 ARG B N 1
ATOM 2004 C CA . ARG B 1 119 ? -4.965 11.453 -3.361 1 98.81 119 ARG B CA 1
ATOM 2005 C C . ARG B 1 119 ? -5.938 11.758 -2.223 1 98.81 119 ARG B C 1
ATOM 2007 O O . ARG B 1 119 ? -6.457 10.844 -1.584 1 98.81 119 ARG B O 1
ATOM 2014 N N . ILE B 1 120 ? -6.172 13.023 -2.02 1 98.81 120 ILE B N 1
ATOM 2015 C CA . ILE B 1 120 ? -7.094 13.445 -0.971 1 98.81 120 ILE B CA 1
ATOM 2016 C C . ILE B 1 120 ? -8.508 12.977 -1.312 1 98.81 120 ILE B C 1
ATOM 2018 O O . ILE B 1 120 ? -9.188 12.375 -0.478 1 98.81 120 ILE B O 1
ATOM 2022 N N . GLU B 1 121 ? -8.906 13.188 -2.506 1 98.62 121 GLU B N 1
ATOM 2023 C CA . GLU B 1 121 ? -10.258 12.852 -2.951 1 98.62 121 GLU B CA 1
ATOM 2024 C C . GLU B 1 121 ? -10.547 11.367 -2.781 1 98.62 121 GLU B C 1
ATOM 2026 O O . GLU B 1 121 ? -11.594 10.984 -2.258 1 98.62 121 GLU B O 1
ATOM 2031 N N . TYR B 1 122 ? -9.641 10.539 -3.23 1 98.75 122 TYR B N 1
ATOM 2032 C CA . TYR B 1 122 ? -9.852 9.102 -3.168 1 98.75 122 TYR B CA 1
ATOM 2033 C C . TYR B 1 122 ? -9.93 8.625 -1.723 1 98.75 122 TYR B C 1
ATOM 2035 O O . TYR B 1 122 ? -10.68 7.699 -1.406 1 98.75 122 TYR B O 1
ATOM 2043 N N . CYS B 1 123 ? -9.172 9.258 -0.824 1 98.81 123 CYS B N 1
ATOM 2044 C CA . CYS B 1 123 ? -9.211 8.875 0.583 1 98.81 123 CYS B CA 1
ATOM 2045 C C . CYS B 1 123 ? -10.539 9.273 1.215 1 98.81 123 CYS B C 1
ATOM 2047 O O . CYS B 1 123 ? -10.992 8.641 2.174 1 98.81 123 CYS B O 1
ATOM 2049 N N . LEU B 1 124 ? -11.211 10.289 0.64 1 98.12 124 LEU B N 1
ATOM 2050 C CA . LEU B 1 124 ? -12.461 10.781 1.204 1 98.12 124 LEU B CA 1
ATOM 2051 C C . LEU B 1 124 ? -13.656 10.008 0.652 1 98.12 124 LEU B C 1
ATOM 2053 O O . LEU B 1 124 ? -14.773 10.148 1.148 1 98.12 124 LEU B O 1
ATOM 2057 N N . ARG B 1 125 ? -13.414 9.203 -0.354 1 97.88 125 ARG B N 1
ATOM 2058 C CA . ARG B 1 125 ? -14.477 8.445 -1.005 1 97.88 125 ARG B CA 1
ATOM 2059 C C . ARG B 1 125 ? -14.305 6.945 -0.761 1 97.88 125 ARG B C 1
ATOM 2061 O O . ARG B 1 125 ? -13.633 6.258 -1.528 1 97.88 125 ARG B O 1
ATOM 2068 N N . PRO B 1 126 ? -15 6.39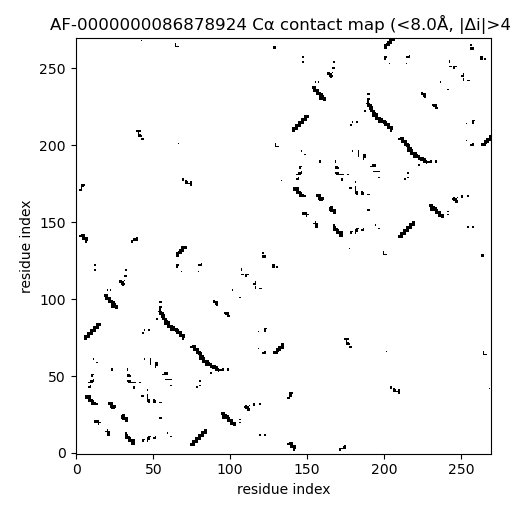8 0.195 1 96.25 126 PRO B N 1
ATOM 2069 C CA . PRO B 1 126 ? -14.836 4.992 0.562 1 96.25 126 PRO B CA 1
ATOM 2070 C C . PRO B 1 126 ? -15.039 4.047 -0.621 1 96.25 126 PRO B C 1
ATOM 2072 O O . PRO B 1 126 ? -14.406 2.986 -0.682 1 96.25 126 PRO B O 1
ATOM 2075 N N . GLU B 1 127 ? -15.875 4.406 -1.577 1 96.75 127 GLU B N 1
ATOM 2076 C CA . GLU B 1 127 ? -16.188 3.549 -2.715 1 96.75 127 GLU B CA 1
ATOM 2077 C C . GLU B 1 127 ? -14.992 3.41 -3.646 1 96.75 127 GLU B C 1
ATOM 2079 O O . GLU B 1 127 ? -14.961 2.518 -4.496 1 96.75 127 GLU B O 1
ATOM 2084 N N . MET B 1 128 ? -13.992 4.262 -3.473 1 97.62 128 MET B N 1
ATOM 2085 C CA . MET B 1 128 ? -12.805 4.223 -4.316 1 97.62 128 MET B CA 1
ATOM 2086 C C . MET B 1 128 ? -11.719 3.361 -3.688 1 97.62 128 MET B C 1
ATOM 2088 O O . MET B 1 128 ? -10.68 3.107 -4.309 1 97.62 128 MET B O 1
ATOM 2092 N N . GLN B 1 129 ? -12.008 2.801 -2.426 1 98.19 129 GLN B N 1
ATOM 2093 C CA . GLN B 1 129 ? -10.969 2.113 -1.67 1 98.19 129 GLN B CA 1
ATOM 2094 C C . GLN B 1 129 ? -11.172 0.602 -1.703 1 98.19 129 GLN B C 1
ATOM 2096 O O . GLN B 1 129 ? -12.305 0.123 -1.694 1 98.19 129 GLN B O 1
ATOM 2101 N N . PRO B 1 130 ? -10.133 -0.106 -1.688 1 98.62 130 PRO B N 1
ATOM 2102 C CA . PRO B 1 130 ? -8.742 0.337 -1.778 1 98.62 130 PRO B CA 1
ATOM 2103 C C . PRO B 1 130 ? -8.352 0.788 -3.186 1 98.62 130 PRO B C 1
ATOM 2105 O O . PRO B 1 130 ? -8.953 0.337 -4.168 1 98.62 130 PRO B O 1
ATOM 2108 N N . PHE B 1 131 ? -7.395 1.721 -3.283 1 98.88 131 PHE B N 1
ATOM 2109 C CA . PHE B 1 131 ? -6.918 2.107 -4.605 1 98.88 131 PHE B CA 1
ATOM 2110 C C . PHE B 1 131 ? -5.414 1.884 -4.723 1 98.88 131 PHE B C 1
ATOM 2112 O O . PHE B 1 131 ? -4.688 1.975 -3.73 1 98.88 131 PHE B O 1
ATOM 2119 N N . TYR B 1 132 ? -4.969 1.505 -5.805 1 98.94 132 TYR B N 1
ATOM 2120 C CA . TYR B 1 132 ? -3.598 1.553 -6.293 1 98.94 132 TYR B CA 1
ATOM 2121 C C . TYR B 1 132 ? -3.512 2.318 -7.609 1 98.94 132 TYR B C 1
ATOM 2123 O O . TYR B 1 132 ? -4.117 1.918 -8.609 1 98.94 132 TYR B O 1
ATOM 2131 N N . ILE B 1 133 ? -2.799 3.365 -7.578 1 98.81 133 ILE B N 1
ATOM 2132 C CA . ILE B 1 133 ? -2.654 4.199 -8.766 1 98.81 133 ILE B CA 1
ATOM 2133 C C . ILE B 1 133 ? -1.175 4.367 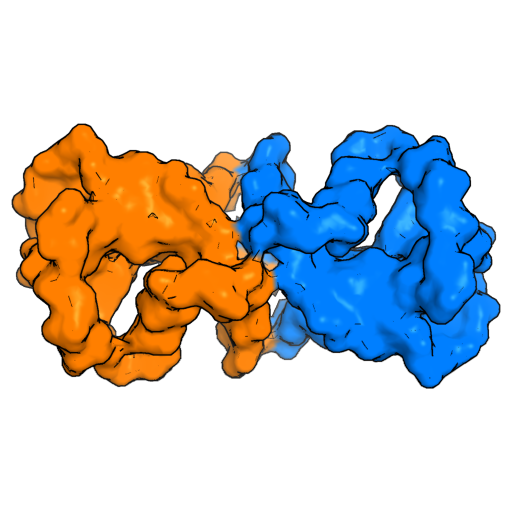-9.102 1 98.81 133 ILE B C 1
ATOM 2135 O O . ILE B 1 133 ? -0.393 4.848 -8.281 1 98.81 133 ILE B O 1
ATOM 2139 N N . GLU B 1 134 ? -0.766 3.873 -10.164 1 98.56 134 GLU B N 1
ATOM 2140 C CA . GLU B 1 134 ? 0.598 4.121 -10.617 1 98.56 134 GLU B CA 1
ATOM 2141 C C . GLU B 1 134 ? 0.646 5.285 -11.609 1 98.56 134 GLU B C 1
ATOM 2143 O O . GLU B 1 134 ? -0.301 5.5 -12.367 1 98.56 134 GLU B O 1
ATOM 2148 N N . PHE B 1 135 ? 1.618 5.969 -11.609 1 97.81 135 PHE B N 1
ATOM 2149 C CA . PHE B 1 135 ? 1.856 7.066 -12.539 1 97.81 135 PHE B CA 1
ATOM 2150 C C . PHE B 1 135 ? 3.344 7.207 -12.844 1 97.81 135 PHE B C 1
ATOM 2152 O O . PHE B 1 135 ? 4.184 6.672 -12.117 1 97.81 135 PHE B O 1
#

Secondary structure (DSSP, 8-state):
-PPP-BEEEEEEEEB-TTSEEEEEEETTTEEE--EEEPPTT--HHHHHHHHHHHHH-EEEEEEEEEEEEEETTTTEEEEEEEEEEEEE-----TT-SEEEEEEHHHHHHH--STTHHHHHHHHH-GGG-SEEEE-/-PPP-BEEEEEEEEB-TTSEEEEEEETTTEEE--EEEPPTT--HHHHHHHHHHHHH-EEEEEEEEEEEEEETTTTEEEEEEEEEEEEE-----TT-SEEEEEEHHHHHHH--STTHHHHHHHHH-GGG-SEEEE-

Radius of gyration: 19.53 Å; Cα contacts (8 Å, |Δi|>4): 706; chains: 2; bounding box: 40×55×40 Å

Sequence (270 aa):
MTPPKHIVSAAAIVINDQNEILLIKGPRRGWEMPGGQVEVGESLQRAAIRETKEESGIDIEITRFCGVFQNVEDSIVNTLFLAKPIGGQLTVSNESLDTRYFPVEEALSLVTWKNFKQRIEYCLRPEMQPFYIEFMTPPKHIVSAAAIVINDQNEILLIKGPRRGWEMPGGQVEVGESLQRAAIRETKEESGIDIEITRFCGVFQNVEDSIVNTLFLAKPIGGQLTVSNESLDTRYFPVEEALSLVTWKNFKQRIEYCLRPEMQPFYIEF

pLDDT: mean 97.32, std 3.86, range [68.44, 98.94]

Organism: NCBI:txid248903